Protein AF-A0A381VC11-F1 (afdb_monomer)

Mean predicted aligned error: 5.49 Å

Sequence (194 aa):
MFSQGDYVGARDWFQLSIDKDSTYMDGYCGMGWSNGKLGYADTAYQYLHLGKDMTYDDIRFPNQVNLPIEFTAGLVFASSAIGNDSLTIAHSQEFDFKQTQIQVDLGDGSYRWTLKYVLFTSLEYDSKIDAQDVRLAWSMAQYNTSQFAECVSNIRIIRDDADISGVFEPDISTVQGRNKIAKELEKLQLLLSS

Organism: NCBI:txid408172

Structure (mmCIF, N/CA/C/O backbone):
data_AF-A0A381VC11-F1
#
_entry.id   AF-A0A381VC11-F1
#
loop_
_atom_site.group_PDB
_atom_site.id
_atom_site.type_symbol
_atom_site.label_atom_id
_atom_site.label_alt_id
_atom_site.label_comp_id
_atom_site.label_asym_id
_atom_site.label_entity_id
_atom_site.label_seq_id
_atom_site.pdbx_PDB_ins_code
_atom_site.Cartn_x
_atom_site.Cartn_y
_atom_site.Cartn_z
_atom_site.occupancy
_atom_site.B_iso_or_equiv
_atom_site.auth_seq_id
_atom_site.auth_comp_id
_atom_site.auth_asym_id
_atom_site.auth_atom_id
_atom_site.pdbx_PDB_model_num
ATOM 1 N N . MET A 1 1 ? 0.758 6.132 -23.480 1.00 72.81 1 MET A N 1
ATOM 2 C CA . MET A 1 1 ? 0.212 4.780 -23.235 1.00 72.81 1 MET A CA 1
ATOM 3 C C . MET A 1 1 ? -0.292 4.685 -21.806 1.00 72.81 1 MET A C 1
ATOM 5 O O . MET A 1 1 ? -1.487 4.861 -21.621 1.00 72.81 1 MET A O 1
ATOM 9 N N . PHE A 1 2 ? 0.585 4.562 -20.800 1.00 76.88 2 PHE A N 1
ATOM 10 C CA . PHE A 1 2 ? 0.155 4.453 -19.395 1.00 76.88 2 PHE A CA 1
ATOM 11 C C . PHE A 1 2 ? -0.714 5.640 -18.949 1.00 76.88 2 PHE A C 1
ATOM 13 O O . PHE A 1 2 ? -1.843 5.453 -18.502 1.00 76.88 2 PHE A O 1
ATOM 20 N N . SER A 1 3 ? -0.247 6.865 -19.212 1.00 74.56 3 SER A N 1
ATOM 21 C CA . SER A 1 3 ? -0.965 8.110 -18.900 1.00 74.56 3 SER A CA 1
ATOM 22 C C . SER A 1 3 ? -2.246 8.359 -19.700 1.00 74.56 3 SER A C 1
ATOM 24 O O . SER A 1 3 ? -2.969 9.318 -19.468 1.00 74.56 3 SER A O 1
ATOM 26 N N . GLN A 1 4 ? -2.542 7.504 -20.674 1.00 81.69 4 GLN A N 1
ATOM 27 C CA . GLN A 1 4 ? -3.751 7.581 -21.494 1.00 81.69 4 GLN A CA 1
ATOM 28 C C . GLN A 1 4 ? -4.754 6.485 -21.103 1.00 81.69 4 GLN A C 1
ATOM 30 O O . GLN A 1 4 ? -5.754 6.300 -21.791 1.00 81.69 4 GLN A O 1
ATOM 35 N N . GLY A 1 5 ? -4.478 5.734 -20.027 1.00 84.00 5 GLY A N 1
ATOM 36 C CA . GLY A 1 5 ? -5.275 4.583 -19.599 1.00 84.00 5 GLY A CA 1
ATOM 37 C C . GLY A 1 5 ? -5.060 3.319 -20.439 1.00 84.00 5 GLY A C 1
ATOM 38 O O . GLY A 1 5 ? -5.714 2.308 -20.195 1.00 84.00 5 GLY A O 1
ATOM 39 N N . ASP A 1 6 ? -4.140 3.338 -21.410 1.00 90.25 6 ASP A N 1
ATOM 40 C CA . ASP A 1 6 ? -3.762 2.154 -22.185 1.00 90.25 6 ASP A CA 1
ATOM 41 C C . ASP A 1 6 ? -2.704 1.344 -21.427 1.00 90.25 6 ASP A C 1
ATOM 43 O O . ASP A 1 6 ? -1.501 1.403 -21.704 1.00 90.25 6 ASP A O 1
ATOM 47 N N . TYR A 1 7 ? -3.169 0.610 -20.416 1.00 91.25 7 TYR A N 1
ATOM 48 C CA . TYR A 1 7 ? -2.314 -0.206 -19.554 1.00 91.25 7 TYR A CA 1
ATOM 49 C C . TYR A 1 7 ? -1.787 -1.464 -20.253 1.00 91.25 7 TYR A C 1
ATOM 51 O O . TYR A 1 7 ? -0.718 -1.954 -19.895 1.00 91.25 7 TYR A O 1
ATOM 59 N N . VAL A 1 8 ? -2.492 -1.974 -21.271 1.00 95.50 8 VAL A N 1
ATOM 60 C CA . VAL A 1 8 ? -2.016 -3.108 -22.080 1.00 95.50 8 VAL A CA 1
ATOM 61 C C . VAL A 1 8 ? -0.841 -2.666 -22.946 1.00 95.50 8 VAL A C 1
ATOM 63 O O . VAL A 1 8 ? 0.226 -3.270 -22.866 1.00 95.50 8 VAL A O 1
ATOM 66 N N . GLY A 1 9 ? -0.996 -1.574 -23.702 1.00 92.88 9 GLY A N 1
ATOM 67 C CA . GLY A 1 9 ? 0.088 -1.023 -24.513 1.00 92.88 9 GLY A CA 1
ATOM 68 C C . GLY A 1 9 ? 1.274 -0.563 -23.667 1.00 92.88 9 GLY A C 1
ATOM 69 O O . GLY A 1 9 ? 2.422 -0.797 -24.039 1.00 92.88 9 GLY A O 1
ATOM 70 N N . ALA A 1 10 ? 1.019 0.023 -22.491 1.00 90.31 10 ALA A N 1
ATOM 71 C CA . ALA A 1 10 ? 2.076 0.382 -21.547 1.00 90.31 10 ALA A CA 1
ATOM 72 C C . ALA A 1 10 ? 2.872 -0.840 -21.075 1.00 90.31 10 ALA A C 1
ATOM 74 O O . ALA A 1 10 ? 4.096 -0.838 -21.175 1.00 90.31 10 ALA A O 1
ATOM 75 N N . ARG A 1 11 ? 2.187 -1.894 -20.612 1.00 94.50 11 ARG A N 1
ATOM 76 C CA . ARG A 1 11 ? 2.820 -3.156 -20.211 1.00 94.50 11 ARG A CA 1
ATOM 77 C C . ARG A 1 11 ? 3.691 -3.711 -21.336 1.00 94.50 11 ARG A C 1
ATOM 79 O O . ARG A 1 11 ? 4.848 -4.036 -21.102 1.00 94.50 11 ARG A O 1
ATOM 86 N N . ASP A 1 12 ? 3.163 -3.787 -22.554 1.00 95.56 12 ASP A N 1
ATOM 87 C CA . ASP A 1 12 ? 3.903 -4.344 -23.689 1.00 95.56 12 ASP A CA 1
ATOM 88 C C . ASP A 1 12 ? 5.145 -3.490 -24.020 1.00 95.56 12 ASP A C 1
ATOM 90 O O . ASP A 1 12 ? 6.214 -4.025 -24.314 1.00 95.56 12 ASP A O 1
ATOM 94 N N . TRP A 1 13 ? 5.050 -2.162 -23.893 1.00 93.00 13 TRP A N 1
ATOM 95 C CA . TRP A 1 13 ? 6.187 -1.253 -24.059 1.00 93.00 13 TRP A CA 1
ATOM 96 C C . TRP A 1 13 ? 7.266 -1.446 -22.984 1.00 93.00 13 TRP A C 1
ATOM 98 O O . TRP A 1 13 ? 8.454 -1.493 -23.307 1.00 93.00 13 TRP A O 1
ATOM 108 N N . PHE A 1 14 ? 6.873 -1.603 -21.719 1.00 93.00 14 PHE A N 1
ATOM 109 C CA . PHE A 1 14 ? 7.816 -1.849 -20.628 1.00 93.00 14 PHE A CA 1
ATOM 110 C C . PHE A 1 14 ? 8.469 -3.229 -20.721 1.00 93.00 14 PHE A C 1
ATOM 112 O O . PHE A 1 14 ? 9.670 -3.338 -20.477 1.00 93.00 14 PHE A O 1
ATOM 119 N N . GLN A 1 15 ? 7.735 -4.258 -21.156 1.00 95.50 15 GLN A N 1
ATOM 120 C CA . GLN A 1 15 ? 8.318 -5.572 -21.429 1.00 95.50 15 GLN A CA 1
ATOM 121 C C . GLN A 1 15 ? 9.398 -5.479 -22.514 1.00 95.50 15 GLN A C 1
ATOM 123 O O . GLN A 1 15 ? 10.493 -5.996 -22.325 1.00 95.50 15 GLN A O 1
ATOM 128 N N . LEU A 1 16 ? 9.147 -4.736 -23.599 1.00 94.62 16 LEU A N 1
ATOM 129 C CA . LEU A 1 16 ? 10.164 -4.485 -24.626 1.00 94.62 16 LEU A CA 1
ATOM 130 C C . LEU A 1 16 ? 11.389 -3.731 -24.086 1.00 94.62 16 LEU A C 1
ATOM 132 O O . LEU A 1 16 ? 12.480 -3.897 -24.629 1.00 94.62 16 LEU A O 1
ATOM 136 N N . SER A 1 17 ? 11.226 -2.885 -23.064 1.00 91.00 17 SER A N 1
ATOM 137 C CA . SER A 1 17 ? 12.352 -2.226 -22.390 1.00 91.00 17 SER A CA 1
ATOM 138 C C . SER A 1 17 ? 13.204 -3.242 -21.628 1.00 91.00 17 SER A C 1
ATOM 140 O O . SER A 1 17 ? 14.409 -3.310 -21.856 1.00 91.00 17 SER A O 1
ATOM 142 N N . ILE A 1 18 ? 12.570 -4.102 -20.819 1.00 94.19 18 ILE A N 1
ATOM 143 C CA . ILE A 1 18 ? 13.247 -5.176 -20.070 1.00 94.19 18 ILE A CA 1
ATOM 144 C C . ILE A 1 18 ? 13.951 -6.153 -21.022 1.00 94.19 18 ILE A C 1
ATOM 146 O O . ILE A 1 18 ? 15.085 -6.549 -20.766 1.00 94.19 18 ILE A O 1
ATOM 150 N N . ASP A 1 19 ? 13.309 -6.523 -22.133 1.00 96.19 19 ASP A N 1
ATOM 151 C CA . ASP A 1 19 ? 13.883 -7.443 -23.124 1.00 96.19 19 ASP A CA 1
ATOM 152 C C . ASP A 1 19 ? 15.123 -6.854 -23.815 1.00 96.19 19 ASP A C 1
ATOM 154 O O . ASP A 1 19 ? 16.020 -7.592 -24.226 1.00 96.19 19 ASP A O 1
ATOM 158 N N . LYS A 1 20 ? 15.174 -5.524 -23.966 1.00 94.06 20 LYS A N 1
ATOM 159 C CA . LYS A 1 20 ? 16.337 -4.817 -24.519 1.00 94.06 20 LYS A CA 1
ATOM 160 C C . LYS A 1 20 ? 17.456 -4.676 -23.499 1.00 94.06 20 LYS A C 1
ATOM 162 O O . LYS A 1 20 ? 18.617 -4.831 -23.868 1.00 94.06 20 LYS A O 1
ATOM 167 N N . ASP A 1 21 ? 17.109 -4.348 -22.261 1.00 91.75 21 ASP A N 1
ATOM 168 C CA . ASP A 1 21 ? 18.052 -4.215 -21.162 1.00 91.75 21 ASP A CA 1
ATOM 169 C C . ASP A 1 21 ? 17.359 -4.485 -19.823 1.00 91.75 21 ASP A C 1
ATOM 171 O O . ASP A 1 21 ? 16.619 -3.659 -19.286 1.00 91.75 21 ASP A O 1
ATOM 175 N N . SER A 1 22 ? 17.629 -5.659 -19.260 1.00 92.94 22 SER A N 1
ATOM 176 C CA . SER A 1 22 ? 17.000 -6.114 -18.024 1.00 92.94 22 SER A CA 1
ATOM 177 C C . SER A 1 22 ? 17.670 -5.566 -16.762 1.00 92.94 22 SER A C 1
ATOM 179 O O . SER A 1 22 ? 17.328 -6.021 -15.670 1.00 92.94 22 SER A O 1
ATOM 181 N N . THR A 1 23 ? 18.665 -4.679 -16.890 1.00 92.31 23 THR A N 1
ATOM 182 C CA . THR A 1 23 ? 19.448 -4.160 -15.757 1.00 92.31 23 THR A CA 1
ATOM 183 C C . THR A 1 23 ? 18.822 -2.942 -15.092 1.00 92.31 23 THR A C 1
ATOM 185 O O . THR A 1 23 ? 19.155 -2.663 -13.939 1.00 92.31 23 THR A O 1
ATOM 188 N N . TYR A 1 24 ? 17.930 -2.231 -15.788 1.00 88.38 24 TYR A N 1
ATOM 189 C CA . TYR A 1 24 ? 17.343 -0.977 -15.324 1.00 88.38 24 TYR A CA 1
ATOM 190 C C . TYR A 1 24 ? 15.974 -1.171 -14.677 1.00 88.38 24 TYR A C 1
ATOM 192 O O . TYR A 1 24 ? 15.153 -1.968 -15.127 1.00 88.38 24 TYR A O 1
ATOM 200 N N . MET A 1 25 ? 15.725 -0.423 -13.602 1.00 89.06 25 MET A N 1
ATOM 201 C CA . MET A 1 25 ? 14.510 -0.562 -12.796 1.00 89.06 25 MET A CA 1
ATOM 202 C C . MET A 1 25 ? 13.237 0.002 -13.458 1.00 89.06 25 MET A C 1
ATOM 204 O O . MET A 1 25 ? 12.139 -0.458 -13.160 1.00 89.06 25 MET A O 1
ATOM 208 N N . ASP A 1 26 ? 13.343 0.962 -14.375 1.00 84.19 26 ASP A N 1
ATOM 209 C CA . ASP A 1 26 ? 12.201 1.652 -14.998 1.00 84.19 26 ASP A CA 1
ATOM 210 C C . ASP A 1 26 ? 11.233 0.692 -15.714 1.00 84.19 26 ASP A C 1
ATOM 212 O O . ASP A 1 26 ? 10.017 0.760 -15.507 1.00 84.19 26 ASP A O 1
ATOM 216 N N . GLY A 1 27 ? 11.770 -0.265 -16.478 1.00 89.94 27 GLY A N 1
ATOM 217 C CA . GLY A 1 27 ? 10.988 -1.306 -17.143 1.00 89.94 27 GLY A CA 1
ATOM 218 C C . GLY A 1 27 ? 10.182 -2.153 -16.155 1.00 89.94 27 GLY A C 1
ATOM 219 O O . GLY A 1 27 ? 8.987 -2.380 -16.348 1.00 89.94 27 GLY A O 1
ATOM 220 N N . TYR A 1 28 ? 10.799 -2.572 -15.050 1.00 94.44 28 TYR A N 1
ATOM 221 C CA . TYR A 1 28 ? 10.123 -3.365 -14.021 1.00 94.44 28 TYR A CA 1
ATOM 222 C C . TYR A 1 28 ? 9.069 -2.561 -13.259 1.00 94.44 28 TYR A C 1
ATOM 224 O O . TYR A 1 28 ? 7.990 -3.090 -12.985 1.00 94.44 28 TYR A O 1
ATOM 232 N N . CYS A 1 29 ? 9.348 -1.291 -12.948 1.00 89.50 29 CYS A N 1
ATOM 233 C CA . CYS A 1 29 ? 8.383 -0.400 -12.305 1.00 89.50 29 CYS A CA 1
ATOM 234 C C . CYS A 1 29 ? 7.125 -0.272 -13.175 1.00 89.50 29 CYS A C 1
ATOM 236 O O . CYS A 1 29 ? 6.009 -0.536 -12.722 1.00 89.50 29 CYS A O 1
ATOM 238 N N . GLY A 1 30 ? 7.314 0.028 -14.463 1.00 89.69 30 GLY A N 1
ATOM 239 C CA . GLY A 1 30 ? 6.225 0.147 -15.425 1.00 89.69 30 GLY A CA 1
ATOM 240 C C . GLY A 1 30 ? 5.435 -1.151 -15.620 1.00 89.69 30 GLY A C 1
ATOM 241 O O . GLY A 1 30 ? 4.202 -1.115 -15.689 1.00 89.69 30 GLY A O 1
ATOM 242 N N . MET A 1 31 ? 6.107 -2.309 -15.635 1.00 94.94 31 MET A N 1
ATOM 243 C CA . MET A 1 31 ? 5.445 -3.620 -15.640 1.00 94.94 31 MET A CA 1
ATOM 244 C C . MET A 1 31 ? 4.598 -3.841 -14.388 1.00 94.94 31 MET A C 1
ATOM 246 O O . MET A 1 31 ? 3.453 -4.283 -14.497 1.00 94.94 31 MET A O 1
ATOM 250 N N . GLY A 1 32 ? 5.137 -3.509 -13.217 1.00 94.19 32 GLY A N 1
ATOM 251 C CA . GLY A 1 32 ? 4.441 -3.575 -11.938 1.00 94.19 32 GLY A CA 1
ATOM 252 C C . GLY A 1 32 ? 3.127 -2.804 -11.950 1.00 94.19 32 GLY A C 1
ATOM 253 O O . GLY A 1 32 ? 2.050 -3.376 -11.772 1.00 94.19 32 GLY A O 1
ATOM 254 N N . TRP A 1 33 ? 3.211 -1.509 -12.247 1.00 91.31 33 TRP A N 1
ATOM 255 C CA . TRP A 1 33 ? 2.059 -0.610 -12.260 1.00 91.31 33 TRP A CA 1
ATOM 256 C C . TRP A 1 33 ? 1.033 -0.953 -13.334 1.00 91.31 33 TRP A C 1
ATOM 258 O O . TRP A 1 33 ? -0.171 -0.932 -13.068 1.00 91.31 33 TRP A O 1
ATOM 268 N N . SER A 1 34 ? 1.485 -1.326 -14.533 1.00 93.19 34 SER A N 1
ATOM 269 C CA . SER A 1 34 ? 0.576 -1.694 -15.624 1.00 93.19 34 SER A CA 1
ATOM 270 C C . SER A 1 34 ? -0.205 -2.962 -15.291 1.00 93.19 34 SER A C 1
ATOM 272 O O . SER A 1 34 ? -1.421 -2.999 -15.463 1.00 93.19 34 SER A O 1
ATOM 274 N N . ASN A 1 35 ? 0.459 -3.987 -14.746 1.00 95.69 35 ASN A N 1
ATOM 275 C CA . ASN A 1 35 ? -0.222 -5.205 -14.307 1.00 95.69 35 ASN A CA 1
ATOM 276 C C . ASN A 1 35 ? -1.157 -4.948 -13.119 1.00 95.69 35 ASN A C 1
ATOM 278 O O . ASN A 1 35 ? -2.259 -5.493 -13.099 1.00 95.69 35 ASN A O 1
ATOM 282 N N . GLY A 1 36 ? -0.772 -4.074 -12.184 1.00 93.62 36 GLY A N 1
ATOM 283 C CA . GLY A 1 36 ? -1.625 -3.674 -11.064 1.00 93.62 36 GLY A CA 1
ATOM 284 C C . GLY A 1 36 ? -2.935 -3.037 -11.534 1.00 93.62 36 GLY A C 1
ATOM 285 O O . GLY A 1 36 ? -4.012 -3.472 -11.132 1.00 93.62 36 GLY A O 1
ATOM 286 N N . LYS A 1 37 ? -2.864 -2.080 -12.469 1.00 91.12 37 LYS A N 1
ATOM 287 C CA . LYS A 1 37 ? -4.054 -1.446 -13.069 1.00 91.12 37 LYS A CA 1
ATOM 288 C C . LYS A 1 37 ? -4.916 -2.415 -13.887 1.00 91.12 37 LYS A C 1
ATOM 290 O O . LYS A 1 37 ? -6.121 -2.210 -13.990 1.00 91.12 37 LYS A O 1
ATOM 295 N N . LEU A 1 38 ? -4.325 -3.477 -14.436 1.00 94.56 38 LEU A N 1
ATOM 296 C CA . LEU A 1 38 ? -5.039 -4.549 -15.140 1.00 94.56 38 LEU A CA 1
ATOM 297 C C . LEU A 1 38 ? -5.637 -5.614 -14.201 1.00 94.56 38 LEU A C 1
ATOM 299 O O . LEU A 1 38 ? -6.312 -6.525 -14.677 1.00 94.56 38 LEU A O 1
ATOM 303 N N . GLY A 1 39 ? -5.408 -5.518 -12.887 1.00 94.31 39 GLY A N 1
ATOM 304 C CA . GLY A 1 39 ? -5.902 -6.478 -11.896 1.00 94.31 39 GLY A CA 1
ATOM 305 C C . GLY A 1 39 ? -5.038 -7.734 -11.733 1.00 94.31 39 GLY A C 1
ATOM 306 O O . GLY A 1 39 ? -5.436 -8.662 -11.032 1.00 94.31 39 GLY A O 1
ATOM 307 N N . TYR A 1 40 ? -3.848 -7.783 -12.335 1.00 97.50 40 TYR A N 1
ATOM 308 C CA . TYR A 1 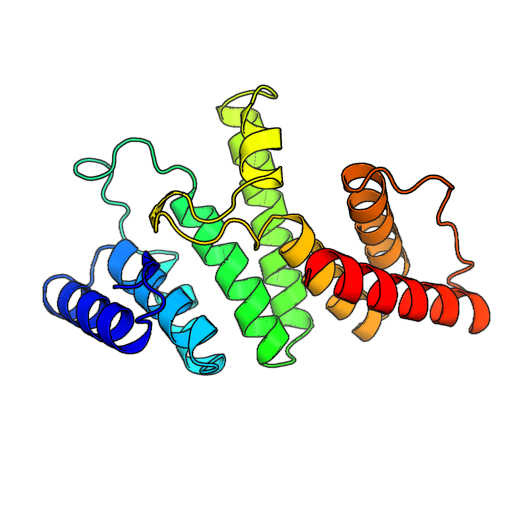40 ? -2.911 -8.902 -12.204 1.00 97.50 40 TYR A CA 1
ATOM 309 C C . TYR A 1 40 ? -1.972 -8.687 -11.010 1.00 97.50 40 TYR A C 1
ATOM 311 O O . TYR A 1 40 ? -0.778 -8.432 -11.180 1.00 97.50 40 TYR A O 1
ATOM 319 N N . ALA A 1 41 ? -2.521 -8.765 -9.795 1.00 97.06 41 ALA A N 1
ATOM 320 C CA . ALA A 1 41 ? -1.811 -8.426 -8.558 1.00 97.06 41 ALA A CA 1
ATOM 321 C C . ALA A 1 41 ? -0.540 -9.265 -8.323 1.00 97.06 41 ALA A C 1
ATOM 323 O O . ALA A 1 41 ? 0.512 -8.701 -8.024 1.00 97.06 41 ALA A O 1
ATOM 324 N N . ASP A 1 42 ? -0.593 -10.585 -8.530 1.00 98.00 42 ASP A N 1
ATOM 325 C CA . ASP A 1 42 ? 0.580 -11.463 -8.387 1.00 98.00 42 ASP A CA 1
ATOM 326 C C . ASP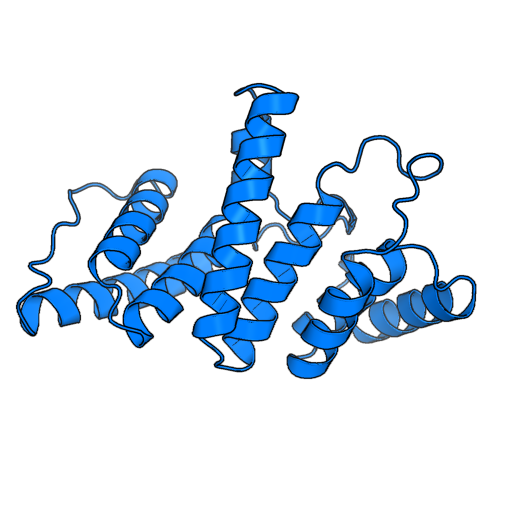 A 1 42 ? 1.700 -11.095 -9.367 1.00 98.00 42 ASP A C 1
ATOM 328 O O . ASP A 1 42 ? 2.871 -11.010 -8.997 1.00 98.00 42 ASP A O 1
ATOM 332 N N . THR A 1 43 ? 1.344 -10.833 -10.626 1.00 98.06 43 THR A N 1
ATOM 333 C CA . THR A 1 43 ? 2.303 -10.422 -11.657 1.00 98.06 43 THR A CA 1
ATOM 334 C C . THR A 1 43 ? 2.889 -9.051 -11.340 1.00 98.06 43 THR A C 1
ATOM 336 O O . THR A 1 43 ? 4.099 -8.867 -11.446 1.00 98.06 43 THR A O 1
ATOM 339 N N . ALA A 1 44 ? 2.060 -8.104 -10.894 1.00 97.69 44 ALA A N 1
ATOM 340 C CA . ALA A 1 44 ? 2.522 -6.798 -10.441 1.00 97.69 44 ALA A CA 1
ATOM 341 C C . ALA A 1 44 ? 3.557 -6.941 -9.317 1.00 97.69 44 ALA A C 1
ATOM 343 O O . ALA A 1 44 ? 4.654 -6.392 -9.419 1.00 97.69 44 ALA A O 1
ATOM 344 N N . TYR A 1 45 ? 3.243 -7.748 -8.297 1.00 98.44 45 TYR A N 1
ATOM 345 C CA . TYR A 1 45 ? 4.148 -8.034 -7.188 1.00 98.44 45 TYR A CA 1
ATOM 346 C C . TYR A 1 45 ? 5.487 -8.597 -7.674 1.00 98.44 45 TYR A C 1
ATOM 348 O O . TYR A 1 45 ? 6.536 -8.120 -7.253 1.00 98.44 45 TYR A O 1
ATOM 356 N N . GLN A 1 46 ? 5.469 -9.583 -8.576 1.00 97.94 46 GLN A N 1
ATOM 357 C CA . GLN A 1 46 ? 6.688 -10.213 -9.093 1.00 97.94 46 GLN A CA 1
ATOM 358 C C . GLN A 1 46 ? 7.616 -9.209 -9.782 1.00 97.94 46 GLN A C 1
ATOM 360 O O . GLN A 1 46 ? 8.796 -9.146 -9.441 1.00 97.94 46 GLN A O 1
ATOM 365 N N . TYR A 1 47 ? 7.101 -8.400 -10.714 1.00 97.56 47 TYR A N 1
ATOM 366 C CA . TYR A 1 47 ? 7.931 -7.419 -11.421 1.00 97.56 47 TYR A CA 1
ATOM 367 C C . TYR A 1 47 ? 8.452 -6.327 -10.487 1.00 97.56 47 TYR A C 1
ATOM 369 O O . TYR A 1 47 ? 9.629 -5.985 -10.563 1.00 97.56 47 TYR A O 1
ATOM 377 N N . LEU A 1 48 ? 7.622 -5.829 -9.566 1.00 96.31 48 LEU A N 1
ATOM 378 C CA . LEU A 1 48 ? 8.064 -4.842 -8.580 1.00 96.31 48 LEU A CA 1
ATOM 379 C C . LEU A 1 48 ? 9.141 -5.418 -7.660 1.00 96.31 48 LEU A C 1
ATOM 381 O O . LEU A 1 48 ? 10.154 -4.772 -7.402 1.00 96.31 48 LEU A O 1
ATOM 385 N N . HIS A 1 49 ? 8.957 -6.653 -7.196 1.00 96.38 49 HIS A N 1
ATOM 386 C CA . HIS A 1 49 ? 9.901 -7.288 -6.289 1.00 96.38 49 HIS A CA 1
ATOM 387 C C . HIS A 1 49 ? 11.247 -7.568 -6.964 1.00 96.38 49 HIS A C 1
ATOM 389 O O . HIS A 1 49 ? 12.280 -7.382 -6.326 1.00 96.38 49 HIS A O 1
ATOM 395 N N . LEU A 1 50 ? 11.239 -7.977 -8.237 1.00 95.12 50 LEU A N 1
ATOM 396 C CA . LEU A 1 50 ? 12.454 -8.165 -9.033 1.00 95.12 50 LEU A CA 1
ATOM 397 C C . LEU A 1 50 ? 13.143 -6.832 -9.348 1.00 95.12 50 LEU A C 1
ATOM 399 O O . LEU A 1 50 ? 14.364 -6.741 -9.285 1.00 95.12 50 LEU A O 1
ATOM 403 N N . GLY A 1 51 ? 12.365 -5.801 -9.680 1.00 93.12 51 GLY A N 1
ATOM 404 C CA . GLY A 1 51 ? 12.876 -4.512 -10.137 1.00 93.12 51 GLY A CA 1
ATOM 405 C C . GLY A 1 51 ? 13.438 -3.606 -9.048 1.00 93.12 51 GLY A C 1
ATOM 406 O O . GLY A 1 51 ? 14.300 -2.784 -9.345 1.00 93.12 51 GLY A O 1
ATOM 407 N N . LYS A 1 52 ? 12.981 -3.748 -7.796 1.00 90.62 52 LYS A N 1
ATOM 408 C CA . LYS A 1 52 ? 13.322 -2.813 -6.707 1.00 90.62 52 LYS A CA 1
ATOM 409 C C . LYS A 1 52 ? 14.829 -2.708 -6.411 1.00 90.62 52 LYS A C 1
ATOM 411 O O . LYS A 1 52 ? 15.260 -1.700 -5.862 1.00 90.62 52 LYS A O 1
ATOM 416 N N . ASP A 1 53 ? 15.600 -3.744 -6.753 1.00 89.38 53 ASP A N 1
ATOM 417 C CA . ASP A 1 53 ? 17.049 -3.839 -6.513 1.00 89.38 53 ASP A CA 1
ATOM 418 C C . ASP A 1 53 ? 17.878 -3.675 -7.809 1.00 89.38 53 ASP A C 1
ATOM 420 O O . ASP A 1 53 ? 19.095 -3.866 -7.800 1.00 89.38 53 ASP A O 1
ATOM 424 N N . MET A 1 54 ? 17.229 -3.348 -8.934 1.00 90.25 54 MET A N 1
ATOM 425 C CA . MET A 1 54 ? 17.885 -3.128 -10.228 1.00 90.25 54 MET A CA 1
ATOM 426 C C . MET A 1 54 ? 18.584 -1.764 -10.292 1.00 90.25 54 MET A C 1
ATOM 428 O O . MET A 1 54 ? 18.437 -0.913 -9.414 1.00 90.25 54 MET A O 1
ATOM 432 N N . THR A 1 55 ? 19.362 -1.544 -11.352 1.00 87.25 55 THR A N 1
ATOM 433 C CA . THR A 1 55 ? 20.132 -0.310 -11.535 1.00 87.25 55 THR A CA 1
ATOM 434 C C . THR A 1 55 ? 19.197 0.866 -11.781 1.00 87.25 55 THR A C 1
ATOM 436 O O . THR A 1 55 ? 18.297 0.818 -12.623 1.00 87.25 55 THR A O 1
ATOM 439 N N . TYR A 1 56 ? 19.435 1.946 -11.048 1.00 80.50 56 TYR A N 1
ATOM 440 C CA . TYR A 1 56 ? 18.823 3.231 -11.327 1.00 80.50 56 TYR A CA 1
ATOM 441 C C . TYR A 1 56 ? 19.638 3.949 -12.402 1.00 80.50 56 TYR A C 1
ATOM 443 O O . TYR A 1 56 ? 20.853 4.079 -12.262 1.00 80.50 56 TYR A O 1
ATOM 451 N N . ASP A 1 57 ? 18.986 4.412 -13.468 1.00 77.50 57 ASP A N 1
ATOM 452 C CA . ASP A 1 57 ? 19.666 5.194 -14.499 1.00 77.50 57 ASP A CA 1
ATOM 453 C C . ASP A 1 57 ? 19.722 6.676 -14.114 1.00 77.50 57 ASP A C 1
ATOM 455 O O . ASP A 1 57 ? 18.895 7.490 -14.532 1.00 77.50 57 ASP A O 1
ATOM 459 N N . ASP A 1 58 ? 20.709 7.023 -13.293 1.00 71.25 58 ASP A N 1
ATOM 460 C CA . ASP A 1 58 ? 20.946 8.394 -12.840 1.00 71.25 58 ASP A CA 1
ATOM 461 C C . ASP A 1 58 ? 21.420 9.337 -13.954 1.00 71.25 58 ASP A C 1
ATOM 463 O O . ASP A 1 58 ? 21.242 10.552 -13.845 1.00 71.25 58 ASP A O 1
ATOM 467 N N . ILE A 1 59 ? 21.974 8.794 -15.042 1.00 75.44 59 ILE A N 1
ATOM 468 C CA . ILE A 1 59 ? 22.440 9.561 -16.200 1.00 75.44 59 ILE A CA 1
ATOM 469 C C . ILE A 1 59 ? 21.252 10.045 -17.037 1.00 75.44 59 ILE A C 1
ATOM 471 O O . ILE A 1 59 ? 21.182 11.224 -17.389 1.00 75.44 59 ILE A O 1
ATOM 475 N N . ARG A 1 60 ? 20.330 9.142 -17.393 1.00 67.94 60 ARG A N 1
ATOM 476 C CA . ARG A 1 60 ? 19.150 9.454 -18.217 1.00 67.94 60 ARG A CA 1
ATOM 477 C C . ARG A 1 60 ? 18.044 10.110 -17.404 1.00 67.94 60 ARG A C 1
ATOM 479 O O . ARG A 1 60 ? 17.339 10.967 -17.936 1.00 67.94 60 ARG A O 1
ATOM 486 N N . PHE A 1 61 ? 17.920 9.749 -16.130 1.00 66.50 61 PHE A N 1
ATOM 487 C CA . PHE A 1 61 ? 16.912 10.287 -15.227 1.00 66.50 61 PHE A CA 1
ATOM 488 C C . PHE A 1 61 ? 17.585 10.871 -13.984 1.00 66.50 61 PHE A C 1
ATOM 490 O O . PHE A 1 61 ? 17.469 10.319 -12.896 1.00 66.50 61 PHE A O 1
ATOM 497 N N . PRO A 1 62 ? 18.301 11.999 -14.078 1.00 62.91 62 PRO A N 1
ATOM 498 C CA . PRO A 1 62 ? 18.867 12.615 -12.887 1.00 62.91 62 PRO A CA 1
ATOM 499 C C . PRO A 1 62 ? 17.739 13.083 -11.953 1.00 62.91 62 PRO A C 1
ATOM 501 O O . PRO A 1 62 ? 16.784 13.726 -12.388 1.00 62.91 62 PRO A O 1
ATOM 504 N N . ASN A 1 63 ? 17.876 12.806 -10.653 1.00 59.62 63 ASN A N 1
ATOM 505 C CA . ASN A 1 63 ? 16.993 13.284 -9.577 1.00 59.62 63 ASN A CA 1
ATOM 506 C C . ASN A 1 63 ? 15.584 12.656 -9.462 1.00 59.62 63 ASN A C 1
ATOM 508 O O . ASN A 1 63 ? 14.754 13.211 -8.740 1.00 59.62 63 ASN A O 1
ATOM 512 N N . GLN A 1 64 ? 15.283 11.499 -10.065 1.00 64.19 64 GLN A N 1
ATOM 513 C CA . GLN A 1 64 ? 14.074 10.729 -9.705 1.00 64.19 64 GLN A CA 1
ATOM 514 C C . GLN A 1 64 ? 14.282 9.915 -8.421 1.00 64.19 64 GLN A C 1
ATOM 516 O O . GLN A 1 64 ? 14.161 8.691 -8.381 1.00 64.19 64 GLN A O 1
ATOM 521 N N . VAL A 1 65 ? 14.513 10.632 -7.323 1.00 64.06 65 VAL A N 1
ATOM 522 C CA . VAL A 1 65 ? 14.578 10.086 -5.955 1.00 64.06 65 VAL A CA 1
ATOM 523 C C . VAL A 1 65 ? 13.296 9.339 -5.542 1.00 64.06 65 VAL A C 1
ATOM 525 O O . VAL A 1 65 ? 13.300 8.602 -4.559 1.00 64.06 65 VAL A O 1
ATOM 528 N N . ASN A 1 66 ? 12.206 9.499 -6.303 1.00 70.19 66 ASN A N 1
ATOM 529 C CA . ASN A 1 66 ? 10.925 8.856 -6.044 1.00 70.19 66 ASN A CA 1
ATOM 530 C C . ASN A 1 66 ? 10.812 7.436 -6.614 1.00 70.19 66 ASN A C 1
ATOM 532 O O . ASN A 1 66 ? 9.960 6.674 -6.167 1.00 70.19 66 ASN A O 1
ATOM 536 N N . LEU A 1 67 ? 11.648 7.035 -7.574 1.00 75.06 67 LEU A N 1
ATOM 537 C CA . LEU A 1 67 ? 11.469 5.730 -8.212 1.00 75.06 67 LEU A CA 1
ATOM 538 C C . LEU A 1 67 ? 11.566 4.561 -7.202 1.00 75.06 67 LEU A C 1
ATOM 540 O O . LEU A 1 67 ? 10.683 3.703 -7.207 1.00 75.06 67 LEU A O 1
ATOM 544 N N . PRO A 1 68 ? 12.512 4.552 -6.238 1.00 77.38 68 PRO A N 1
ATOM 545 C CA . PRO A 1 68 ? 12.535 3.529 -5.191 1.00 77.38 68 PRO A CA 1
ATOM 546 C C . PRO A 1 68 ? 11.296 3.511 -4.282 1.00 77.38 68 PRO A C 1
ATOM 548 O O . PRO A 1 68 ? 10.895 2.436 -3.840 1.00 77.38 68 PRO A O 1
ATOM 551 N N . ILE A 1 69 ? 10.685 4.667 -3.983 1.00 81.81 69 ILE A N 1
ATOM 552 C CA . ILE A 1 69 ? 9.473 4.711 -3.146 1.00 81.81 69 ILE A CA 1
ATOM 553 C C . ILE A 1 69 ? 8.230 4.266 -3.932 1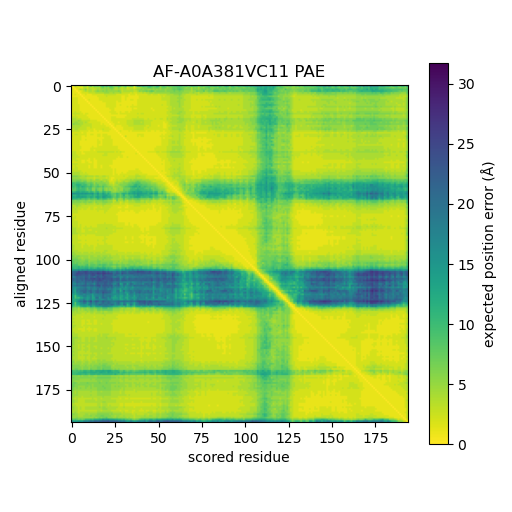.00 81.81 69 ILE A C 1
ATOM 555 O O . ILE A 1 69 ? 7.336 3.644 -3.362 1.00 81.81 69 ILE A O 1
ATOM 559 N N . GLU A 1 70 ? 8.201 4.492 -5.249 1.00 83.44 70 GLU A N 1
ATOM 560 C CA . GLU A 1 70 ? 7.146 3.999 -6.141 1.00 83.44 70 GLU A CA 1
ATOM 561 C C . GLU A 1 70 ? 7.122 2.465 -6.204 1.00 83.44 70 GLU A C 1
ATOM 563 O O . GLU A 1 70 ? 6.043 1.870 -6.182 1.00 83.44 70 GLU A O 1
ATOM 568 N N . PHE A 1 71 ? 8.287 1.806 -6.204 1.00 89.69 71 PHE A N 1
ATOM 569 C CA . PHE A 1 71 ? 8.355 0.346 -6.081 1.00 89.69 71 PHE A CA 1
ATOM 570 C C . PHE A 1 71 ? 7.706 -0.145 -4.795 1.00 89.69 71 PHE A C 1
ATOM 572 O O . PHE A 1 71 ? 6.876 -1.056 -4.819 1.00 89.69 71 PHE A O 1
ATOM 579 N N . THR A 1 72 ? 8.076 0.463 -3.669 1.00 91.81 72 THR A N 1
ATOM 580 C CA . THR A 1 72 ? 7.569 0.03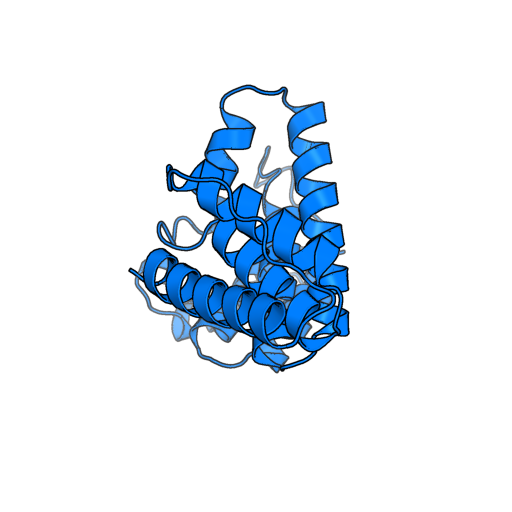4 -2.370 1.00 91.81 72 THR A CA 1
ATOM 581 C C . THR A 1 72 ? 6.068 0.298 -2.238 1.00 91.81 72 THR A C 1
ATOM 583 O O . THR A 1 72 ? 5.347 -0.583 -1.779 1.00 91.81 72 THR A O 1
ATOM 586 N N . ALA A 1 73 ? 5.561 1.434 -2.731 1.00 92.00 73 ALA A N 1
ATOM 587 C CA . ALA A 1 73 ? 4.119 1.693 -2.798 1.00 92.00 73 ALA A CA 1
ATOM 588 C C . ALA A 1 73 ? 3.386 0.623 -3.622 1.00 92.00 73 ALA A C 1
ATOM 590 O O . ALA A 1 73 ? 2.379 0.067 -3.183 1.00 92.00 73 ALA A O 1
ATOM 591 N N . GLY A 1 74 ? 3.925 0.273 -4.794 1.00 93.31 74 GLY A N 1
ATOM 592 C CA . GLY A 1 74 ? 3.360 -0.775 -5.639 1.00 93.31 74 GLY A CA 1
ATOM 593 C C . GLY A 1 74 ? 3.336 -2.133 -4.937 1.00 93.31 74 GLY A C 1
ATOM 594 O O . GLY A 1 74 ? 2.351 -2.861 -5.040 1.00 93.31 74 GLY A O 1
ATOM 595 N N . LEU A 1 75 ? 4.390 -2.468 -4.185 1.00 97.25 75 LEU A N 1
ATOM 596 C CA . LEU A 1 75 ? 4.463 -3.704 -3.403 1.00 97.25 75 LEU A CA 1
ATOM 597 C C . LEU A 1 75 ? 3.426 -3.734 -2.276 1.00 97.25 75 LEU A C 1
ATOM 599 O O . LEU A 1 75 ? 2.836 -4.790 -2.033 1.00 97.25 75 LEU A O 1
ATOM 603 N N . VAL A 1 76 ? 3.149 -2.598 -1.627 1.00 97.44 76 VAL A N 1
ATOM 604 C CA . VAL A 1 76 ? 2.059 -2.479 -0.644 1.00 97.44 76 VAL A CA 1
ATOM 605 C C . VAL A 1 76 ? 0.716 -2.792 -1.298 1.00 97.44 76 VAL A C 1
ATOM 607 O O . VAL A 1 76 ? 0.005 -3.678 -0.823 1.00 97.44 76 VAL A O 1
ATOM 610 N N . PHE A 1 77 ? 0.386 -2.147 -2.419 1.00 96.31 77 PHE A N 1
ATOM 611 C CA . PHE A 1 77 ? -0.893 -2.393 -3.091 1.00 96.31 77 PHE A CA 1
ATOM 612 C C . PHE A 1 77 ? -1.006 -3.811 -3.646 1.00 96.31 77 PHE A C 1
ATOM 614 O O . PHE A 1 77 ? -2.037 -4.455 -3.465 1.00 96.31 77 PHE A O 1
ATOM 621 N N . ALA A 1 78 ? 0.046 -4.328 -4.282 1.00 98.00 78 ALA A N 1
ATOM 622 C CA . ALA A 1 78 ? 0.037 -5.673 -4.840 1.00 98.00 78 ALA A CA 1
ATOM 623 C C . ALA A 1 78 ? -0.116 -6.731 -3.737 1.00 98.00 78 ALA A C 1
ATOM 625 O O . ALA A 1 78 ? -0.969 -7.606 -3.846 1.00 98.00 78 ALA A O 1
ATOM 626 N N . SER A 1 79 ? 0.638 -6.622 -2.637 1.00 98.56 79 SER A N 1
ATOM 627 C CA . SER A 1 79 ? 0.501 -7.544 -1.498 1.00 98.56 79 SER A CA 1
ATOM 628 C C . SER A 1 79 ? -0.865 -7.444 -0.812 1.00 98.56 79 SER A C 1
ATOM 630 O O . SER A 1 79 ? -1.421 -8.474 -0.427 1.00 98.56 79 SER A O 1
ATOM 632 N N . SER A 1 80 ? -1.431 -6.236 -0.718 1.00 98.19 80 SER A N 1
ATOM 633 C CA . SER A 1 80 ? -2.777 -6.020 -0.182 1.00 98.19 80 SER A CA 1
ATOM 634 C C . SER A 1 80 ? -3.837 -6.673 -1.072 1.00 98.19 80 SER A C 1
ATOM 636 O O . SER A 1 80 ? -4.689 -7.404 -0.573 1.00 98.19 80 SER A O 1
ATOM 638 N N . ALA A 1 81 ? -3.735 -6.508 -2.394 1.00 97.38 81 ALA A N 1
ATOM 639 C CA . ALA A 1 81 ? -4.635 -7.130 -3.365 1.00 97.38 81 ALA A CA 1
ATOM 640 C C . ALA A 1 81 ? -4.522 -8.667 -3.399 1.00 97.38 81 ALA A C 1
ATOM 642 O O . ALA A 1 81 ? -5.517 -9.348 -3.635 1.00 97.38 81 ALA A O 1
ATOM 643 N N . ILE A 1 82 ? -3.336 -9.218 -3.119 1.00 97.94 82 ILE A N 1
ATOM 644 C CA . ILE A 1 82 ? -3.111 -10.664 -2.932 1.00 97.94 82 ILE A CA 1
ATOM 645 C C . ILE A 1 82 ? -3.744 -11.169 -1.617 1.00 97.94 82 ILE A C 1
ATOM 647 O O . ILE A 1 82 ? -4.004 -12.363 -1.468 1.00 97.94 82 ILE A O 1
ATOM 651 N N . GLY A 1 83 ? -4.011 -10.279 -0.657 1.00 97.62 83 GLY A N 1
ATOM 652 C CA . GLY A 1 83 ? -4.535 -10.625 0.665 1.00 97.62 83 GLY A CA 1
ATOM 653 C C . GLY A 1 83 ? -3.460 -11.106 1.643 1.00 97.62 83 GLY A C 1
ATOM 654 O O . GLY A 1 83 ? -3.760 -11.861 2.566 1.00 97.62 83 GLY A O 1
ATOM 655 N N . ASN A 1 84 ? -2.198 -10.709 1.444 1.00 98.50 84 ASN A N 1
ATOM 656 C CA . ASN A 1 84 ? -1.100 -11.067 2.340 1.00 98.50 84 ASN A CA 1
ATOM 657 C C . ASN A 1 84 ? -0.767 -9.914 3.295 1.00 98.50 84 ASN A C 1
ATOM 659 O O . ASN A 1 84 ? 0.176 -9.155 3.065 1.00 98.50 84 ASN A O 1
ATOM 663 N N . ASP A 1 85 ? -1.505 -9.835 4.406 1.00 98.62 85 ASP A N 1
ATOM 664 C CA . ASP A 1 85 ? -1.367 -8.752 5.389 1.00 98.62 85 ASP A CA 1
ATOM 665 C C . ASP A 1 85 ? 0.061 -8.627 5.952 1.00 98.62 85 ASP A C 1
ATOM 667 O O . ASP A 1 85 ? 0.536 -7.524 6.215 1.00 98.62 85 ASP A O 1
ATOM 671 N N . SER A 1 86 ? 0.783 -9.743 6.113 1.00 98.44 86 SER A N 1
ATOM 672 C CA . SER A 1 86 ? 2.160 -9.722 6.632 1.00 98.44 86 SER A CA 1
ATOM 673 C C . SER A 1 86 ? 3.130 -9.052 5.655 1.00 98.44 86 SER A C 1
ATOM 675 O O . SER A 1 86 ? 3.957 -8.242 6.075 1.00 98.44 86 SER A O 1
ATOM 677 N N . LEU A 1 87 ? 3.012 -9.346 4.354 1.00 98.38 87 LEU A N 1
ATOM 678 C CA . LEU A 1 87 ? 3.795 -8.659 3.323 1.00 98.38 87 LEU A CA 1
ATOM 679 C C . LEU A 1 87 ? 3.378 -7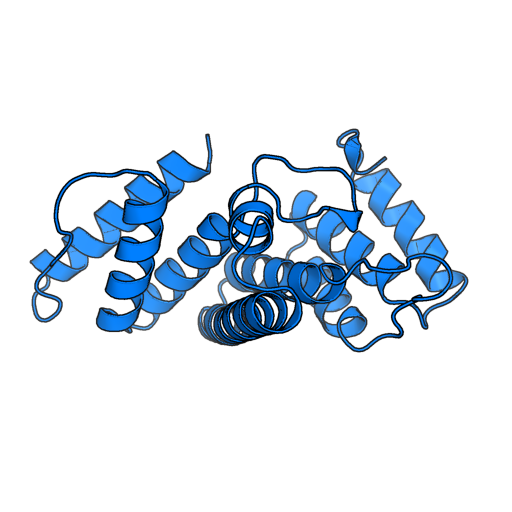.196 3.186 1.00 98.38 87 LEU A C 1
ATOM 681 O O . LEU A 1 87 ? 4.247 -6.336 3.079 1.00 98.38 87 LEU A O 1
ATOM 685 N N . THR A 1 88 ? 2.078 -6.900 3.240 1.00 98.69 88 THR A N 1
ATOM 686 C CA . THR A 1 88 ? 1.581 -5.518 3.185 1.00 98.69 88 THR A CA 1
ATOM 687 C C . THR A 1 88 ? 2.176 -4.674 4.300 1.00 98.69 88 THR A C 1
ATOM 689 O O . THR A 1 88 ? 2.659 -3.575 4.036 1.00 98.69 88 THR A O 1
ATOM 692 N N . ILE A 1 89 ? 2.226 -5.194 5.528 1.00 98.69 89 ILE A N 1
ATOM 693 C CA . ILE A 1 89 ? 2.838 -4.494 6.663 1.00 98.69 89 ILE A CA 1
ATOM 694 C C . ILE A 1 89 ? 4.340 -4.295 6.453 1.00 98.69 89 ILE A C 1
ATOM 696 O O . ILE A 1 89 ? 4.823 -3.180 6.643 1.00 98.69 89 ILE A O 1
ATOM 700 N N . ALA A 1 90 ? 5.070 -5.335 6.039 1.00 98.25 90 ALA A N 1
ATOM 701 C CA . ALA A 1 90 ? 6.515 -5.246 5.826 1.00 98.25 90 ALA A CA 1
ATOM 702 C C . ALA A 1 90 ? 6.876 -4.197 4.759 1.00 98.25 90 ALA A C 1
ATOM 704 O O . ALA A 1 90 ? 7.720 -3.332 4.996 1.00 98.25 90 ALA A O 1
ATOM 705 N N . HIS A 1 91 ? 6.183 -4.216 3.617 1.00 97.94 91 HIS A N 1
ATOM 706 C CA . HIS A 1 91 ? 6.388 -3.231 2.551 1.00 97.94 91 HIS A CA 1
ATOM 707 C C . HIS A 1 91 ? 5.960 -1.826 2.983 1.00 97.94 91 HIS A C 1
ATOM 709 O O . HIS A 1 91 ? 6.616 -0.852 2.633 1.00 97.94 91 HIS A O 1
ATOM 715 N N . SER A 1 92 ? 4.917 -1.693 3.806 1.00 97.00 92 SER A N 1
ATOM 716 C CA . SER A 1 92 ? 4.483 -0.380 4.304 1.00 97.00 92 SER A CA 1
ATOM 717 C C . SER A 1 92 ? 5.501 0.244 5.264 1.00 97.00 92 SER A C 1
ATOM 719 O O . SER A 1 92 ? 5.747 1.447 5.207 1.00 97.00 92 SER A O 1
ATOM 721 N N . GLN A 1 93 ? 6.147 -0.569 6.103 1.00 96.06 93 GLN A N 1
ATOM 722 C CA . GLN A 1 93 ? 7.252 -0.122 6.955 1.00 96.06 93 GLN A CA 1
ATOM 723 C C . GLN A 1 93 ? 8.467 0.313 6.126 1.00 96.06 93 GLN A C 1
ATOM 725 O O . GLN A 1 93 ? 9.090 1.328 6.434 1.00 96.06 93 GLN A O 1
ATOM 730 N N . GLU A 1 94 ? 8.791 -0.419 5.054 1.00 94.25 94 GLU A N 1
ATOM 731 C CA . GLU A 1 94 ? 9.842 -0.009 4.118 1.00 94.25 94 GLU A CA 1
ATOM 732 C C . GLU A 1 94 ? 9.487 1.319 3.423 1.00 94.25 94 GLU A C 1
ATOM 734 O O . GLU A 1 94 ? 10.352 2.187 3.279 1.00 94.25 94 GLU A O 1
ATOM 739 N N . PHE A 1 95 ? 8.222 1.510 3.036 1.00 91.50 95 PHE A N 1
ATOM 740 C CA . PHE A 1 95 ? 7.751 2.743 2.403 1.00 91.50 95 PHE A CA 1
ATOM 741 C C . PHE A 1 95 ? 7.926 3.943 3.342 1.00 91.50 95 PHE A C 1
ATOM 743 O O . PHE A 1 95 ? 8.513 4.949 2.946 1.00 91.50 95 PHE A O 1
ATOM 750 N N . ASP A 1 96 ? 7.481 3.822 4.596 1.00 89.50 96 ASP A N 1
ATOM 751 C CA . ASP A 1 96 ? 7.576 4.885 5.606 1.00 89.50 96 ASP A CA 1
ATOM 752 C C . ASP A 1 96 ? 9.039 5.226 5.949 1.00 89.50 96 ASP A C 1
ATOM 754 O O . ASP A 1 96 ? 9.411 6.401 6.057 1.00 89.50 96 ASP A O 1
ATOM 758 N N . PHE A 1 97 ? 9.909 4.210 6.011 1.00 89.75 97 PHE A N 1
ATOM 759 C CA . PHE A 1 97 ? 11.350 4.406 6.167 1.00 89.75 97 PHE A CA 1
ATOM 760 C C . PHE A 1 97 ? 11.951 5.203 4.999 1.00 89.75 97 PHE A C 1
ATOM 762 O O . PHE A 1 97 ? 12.637 6.203 5.226 1.00 89.75 97 PHE A O 1
ATOM 769 N N . LYS A 1 98 ? 11.669 4.815 3.745 1.00 85.19 98 LYS A N 1
ATOM 770 C CA . LYS A 1 98 ? 12.165 5.535 2.557 1.00 85.19 98 LYS A CA 1
ATOM 771 C C . LYS A 1 98 ? 11.611 6.958 2.482 1.00 85.19 98 LYS A C 1
ATOM 773 O O . LYS A 1 98 ? 12.356 7.878 2.157 1.00 85.19 98 LYS A O 1
ATOM 778 N N . GLN A 1 99 ? 10.336 7.156 2.821 1.00 80.56 99 GLN A N 1
ATOM 779 C CA . GLN A 1 99 ? 9.721 8.482 2.884 1.00 80.56 99 GLN A CA 1
ATOM 780 C C . GLN A 1 99 ? 10.470 9.395 3.865 1.00 80.56 99 GLN A C 1
ATOM 782 O O . GLN A 1 99 ? 10.798 10.534 3.530 1.00 80.56 99 GLN A O 1
ATOM 787 N N . THR A 1 100 ? 10.788 8.873 5.052 1.00 80.62 100 THR A N 1
ATOM 788 C CA . THR A 1 100 ? 11.541 9.596 6.084 1.00 80.62 100 THR A CA 1
ATOM 789 C C . THR A 1 100 ? 12.963 9.923 5.623 1.00 80.62 100 THR A C 1
ATOM 791 O O . THR A 1 100 ? 13.422 11.047 5.813 1.00 80.62 100 THR A O 1
ATOM 794 N N . GLN A 1 101 ? 13.652 8.976 4.978 1.00 81.75 101 GLN A N 1
ATOM 795 C CA . GLN A 1 101 ? 14.997 9.181 4.428 1.00 81.75 101 GLN A CA 1
ATOM 796 C C . GLN A 1 101 ? 15.016 10.342 3.423 1.00 81.75 101 GLN A C 1
ATOM 798 O O . GLN A 1 101 ? 15.808 11.270 3.565 1.00 81.75 101 GLN A O 1
ATOM 803 N N . ILE A 1 102 ? 14.088 10.337 2.461 1.00 75.75 102 ILE A N 1
ATOM 804 C CA . ILE A 1 102 ? 13.989 11.394 1.448 1.00 75.75 102 ILE A CA 1
ATOM 805 C C . ILE A 1 102 ? 13.696 12.755 2.100 1.00 75.75 102 ILE A C 1
ATOM 807 O O . ILE A 1 102 ? 14.277 13.767 1.707 1.00 75.75 102 ILE A O 1
ATOM 811 N N . GLN A 1 103 ? 12.831 12.792 3.121 1.00 74.19 103 GLN A N 1
ATOM 812 C CA . GLN A 1 103 ? 12.539 14.020 3.869 1.00 74.19 103 GLN A CA 1
ATOM 813 C C . GLN A 1 103 ? 13.787 14.571 4.579 1.00 74.19 103 GLN A C 1
ATOM 815 O O . GLN A 1 103 ? 13.994 15.783 4.596 1.00 74.19 103 GLN A O 1
ATOM 820 N N . VAL A 1 104 ? 14.620 13.705 5.161 1.00 76.38 104 VAL A N 1
ATOM 821 C CA . VAL A 1 104 ? 15.874 14.110 5.817 1.00 76.38 104 VAL A CA 1
ATOM 822 C C . VAL A 1 104 ? 16.881 14.640 4.798 1.00 76.38 104 VAL A C 1
ATOM 824 O O . VAL A 1 104 ? 17.467 15.699 5.024 1.00 76.38 104 VAL A O 1
ATOM 827 N N . ASP A 1 105 ? 17.052 13.941 3.675 1.00 74.62 105 ASP A N 1
ATOM 828 C CA . ASP A 1 105 ? 18.075 14.262 2.675 1.00 74.62 105 ASP A CA 1
ATOM 829 C C . ASP A 1 105 ? 17.759 15.553 1.898 1.00 74.62 105 ASP A C 1
ATOM 831 O O . ASP A 1 105 ? 18.668 16.302 1.536 1.00 74.62 105 ASP A O 1
ATOM 835 N N . LEU A 1 106 ? 16.473 15.838 1.659 1.00 70.88 106 LEU A N 1
ATOM 836 C CA . LEU A 1 106 ? 16.017 16.989 0.864 1.00 70.88 106 LEU A CA 1
ATOM 837 C C . LEU A 1 106 ? 15.440 18.141 1.708 1.00 70.88 106 LEU A C 1
ATOM 839 O O . LEU A 1 106 ? 15.187 19.226 1.179 1.00 70.88 106 LEU A O 1
ATOM 843 N N . GLY A 1 107 ? 15.264 17.928 3.015 1.00 64.62 107 GLY A N 1
ATOM 844 C CA . GLY A 1 107 ? 14.686 18.881 3.962 1.00 64.62 107 GLY A CA 1
ATOM 845 C C . GLY A 1 107 ? 13.151 18.876 4.009 1.00 64.62 107 GLY A C 1
ATOM 846 O O . GLY A 1 107 ? 12.465 18.489 3.064 1.00 64.62 107 GLY A O 1
ATOM 847 N N . ASP A 1 108 ? 12.597 19.384 5.117 1.00 56.59 108 ASP A N 1
ATOM 848 C CA . ASP A 1 108 ? 11.152 19.433 5.439 1.00 56.59 108 ASP A CA 1
ATOM 849 C C . ASP A 1 108 ? 10.320 20.412 4.570 1.00 56.59 108 ASP A C 1
ATOM 851 O O . ASP A 1 108 ? 9.226 20.829 4.936 1.00 56.59 108 ASP A O 1
ATOM 855 N N . GLY A 1 109 ? 10.852 20.842 3.423 1.00 58.12 109 GLY A N 1
ATOM 856 C CA . GLY A 1 109 ? 10.183 21.763 2.506 1.00 58.12 109 GLY A CA 1
ATOM 857 C C . GLY A 1 109 ? 9.041 21.105 1.722 1.00 58.12 109 GLY A C 1
ATOM 858 O O . GLY A 1 109 ? 8.339 20.212 2.193 1.00 58.12 109 GLY A O 1
ATOM 859 N N . SER A 1 110 ? 8.865 21.517 0.465 1.00 50.38 110 SER A N 1
ATOM 860 C CA . SER A 1 110 ? 7.805 21.028 -0.428 1.00 50.38 110 SER A CA 1
ATOM 861 C C . SER A 1 110 ? 7.759 19.503 -0.605 1.00 50.38 110 SER A C 1
ATOM 863 O O . SER A 1 110 ? 6.762 19.019 -1.106 1.00 50.38 110 SER A O 1
ATOM 865 N N . TYR A 1 111 ? 8.772 18.732 -0.192 1.00 50.69 111 TYR A N 1
ATOM 866 C CA . TYR A 1 111 ? 8.891 17.298 -0.479 1.00 50.69 111 TYR A CA 1
ATOM 867 C C . TYR A 1 111 ? 7.955 16.391 0.334 1.00 50.69 111 TYR A C 1
ATOM 869 O O . TYR A 1 111 ? 7.356 15.469 -0.225 1.00 50.69 111 TYR A O 1
ATOM 877 N N . ARG A 1 112 ? 7.761 16.688 1.632 1.00 44.25 112 ARG A N 1
ATOM 878 C CA . ARG A 1 112 ? 6.730 16.025 2.457 1.00 44.25 112 ARG A CA 1
ATOM 879 C C . ARG A 1 112 ? 5.347 16.226 1.832 1.00 44.25 112 ARG A C 1
ATOM 881 O O . ARG A 1 112 ? 4.537 15.305 1.800 1.00 44.25 112 ARG A O 1
ATOM 888 N N . TRP A 1 113 ? 5.123 17.420 1.284 1.00 44.75 113 TRP A N 1
ATOM 889 C CA . TRP A 1 113 ? 3.903 17.791 0.576 1.00 44.75 113 TRP A CA 1
ATOM 890 C C . TRP A 1 113 ? 3.821 17.160 -0.824 1.00 44.75 113 TRP A C 1
ATOM 892 O O . TRP A 1 113 ? 2.751 16.713 -1.210 1.00 44.75 113 TRP A O 1
ATOM 902 N N . THR A 1 114 ? 4.928 17.024 -1.562 1.00 47.47 114 THR A N 1
ATOM 903 C CA . THR A 1 114 ? 4.936 16.406 -2.898 1.00 47.47 114 THR A CA 1
ATOM 904 C C . THR A 1 114 ? 4.493 14.946 -2.839 1.00 47.47 114 THR A C 1
ATOM 906 O O . THR A 1 114 ? 3.635 14.575 -3.623 1.00 47.47 114 THR A O 1
ATOM 909 N N . LEU A 1 115 ? 4.978 14.142 -1.881 1.00 50.34 115 LEU A N 1
ATOM 910 C CA . LEU A 1 115 ? 4.522 12.748 -1.711 1.00 50.34 115 LEU A CA 1
ATOM 911 C C . LEU A 1 115 ? 3.097 12.640 -1.136 1.00 50.34 115 LEU A C 1
ATOM 913 O O . LEU A 1 115 ? 2.413 11.647 -1.374 1.00 50.34 115 LEU A O 1
ATOM 917 N N . LYS A 1 116 ? 2.651 13.659 -0.387 1.00 47.88 116 LYS A N 1
ATOM 918 C CA . LYS A 1 116 ? 1.269 13.791 0.103 1.00 47.88 116 LYS A CA 1
ATOM 919 C C . LYS A 1 116 ? 0.274 14.099 -1.021 1.00 47.88 116 LYS A C 1
ATOM 921 O O . LYS A 1 116 ? -0.891 13.767 -0.877 1.00 47.88 116 LYS A O 1
ATOM 926 N N . TYR A 1 117 ? 0.710 14.733 -2.111 1.00 45.91 117 TYR A N 1
ATOM 927 C CA . TYR A 1 117 ? -0.171 15.127 -3.217 1.00 45.91 117 TYR A CA 1
ATOM 928 C C . TYR A 1 117 ? 0.056 14.337 -4.513 1.00 45.91 117 TYR A C 1
ATOM 930 O O . TYR A 1 117 ? -0.824 14.339 -5.369 1.00 45.91 117 TYR A O 1
ATOM 938 N N . VAL A 1 118 ? 1.220 13.699 -4.687 1.00 50.50 118 VAL A N 1
ATOM 939 C CA . VAL A 1 118 ? 1.587 12.913 -5.874 1.00 50.50 118 VAL A CA 1
ATOM 940 C C . VAL A 1 118 ? 2.603 11.826 -5.488 1.00 50.50 118 VAL A C 1
ATOM 942 O O . VAL A 1 118 ? 3.794 12.096 -5.316 1.00 50.50 118 VAL A O 1
ATOM 945 N N . LEU A 1 119 ? 2.164 10.568 -5.419 1.00 51.78 119 LEU A N 1
ATOM 946 C CA . LEU A 1 119 ? 3.044 9.455 -5.791 1.00 51.78 119 LEU A CA 1
ATOM 947 C C . LEU A 1 119 ? 3.065 9.374 -7.332 1.00 51.78 119 LEU A C 1
ATOM 949 O O . LEU A 1 119 ? 2.151 9.872 -7.982 1.00 51.78 119 LEU A O 1
ATOM 953 N N . PHE A 1 120 ? 4.085 8.759 -7.939 1.00 57.62 120 PHE A N 1
ATOM 954 C CA . PHE A 1 120 ? 4.146 8.525 -9.402 1.00 57.62 120 PHE A CA 1
ATOM 955 C C . PHE A 1 120 ? 4.535 9.722 -10.271 1.00 57.62 120 PHE A C 1
ATOM 957 O O . PHE A 1 120 ? 3.981 9.936 -11.352 1.00 57.62 120 PHE A O 1
ATOM 964 N N . THR A 1 121 ? 5.559 10.475 -9.864 1.00 54.88 121 THR A N 1
ATOM 965 C CA . THR A 1 121 ? 6.147 11.492 -10.750 1.00 54.88 121 THR A CA 1
ATOM 966 C C . THR A 1 121 ? 6.889 10.878 -11.943 1.00 54.88 121 THR A C 1
ATOM 968 O O . THR A 1 121 ? 7.038 11.556 -12.954 1.00 54.88 121 THR A O 1
ATOM 971 N N . SER A 1 122 ? 7.349 9.619 -11.859 1.00 52.31 122 SER A N 1
ATOM 972 C CA . SER A 1 122 ? 8.128 8.985 -12.940 1.00 52.31 122 SER A CA 1
ATOM 973 C C . SER A 1 122 ? 7.282 8.561 -14.156 1.00 52.31 122 SER A C 1
ATOM 975 O O . SER A 1 122 ? 7.795 8.518 -15.273 1.00 52.31 122 SER A O 1
ATOM 977 N N . LEU A 1 123 ? 5.983 8.289 -13.956 1.00 51.66 123 LEU A N 1
ATOM 978 C CA . LEU A 1 123 ? 5.044 7.827 -14.992 1.00 51.66 123 LEU A CA 1
ATOM 979 C C . LEU A 1 123 ? 4.037 8.903 -15.442 1.00 51.66 123 LEU A C 1
ATOM 981 O O . LEU A 1 123 ? 3.149 8.609 -16.245 1.00 51.66 123 LEU A O 1
ATOM 985 N N . GLU A 1 124 ? 4.173 10.134 -14.930 1.00 53.75 124 GLU A N 1
ATOM 986 C CA . GLU A 1 124 ? 3.304 11.294 -15.204 1.00 53.75 124 GLU A CA 1
ATOM 987 C C . GLU A 1 124 ? 1.796 11.017 -15.048 1.00 53.75 124 GLU A C 1
ATOM 989 O O . GLU A 1 124 ? 0.977 11.629 -15.740 1.00 53.75 124 GLU A O 1
ATOM 994 N N . TYR A 1 125 ? 1.386 10.063 -14.203 1.00 55.19 125 TYR A N 1
ATOM 995 C CA . TYR A 1 125 ? -0.025 9.684 -14.153 1.00 55.19 125 TYR A CA 1
ATOM 996 C C . TYR A 1 125 ? -0.411 8.819 -12.953 1.00 55.19 125 TYR A C 1
ATOM 998 O O . TYR A 1 125 ? -0.358 7.595 -13.026 1.00 55.19 125 TYR A O 1
ATOM 1006 N N . ASP A 1 126 ? -0.867 9.462 -11.884 1.00 55.00 126 ASP A N 1
ATOM 1007 C CA . ASP A 1 126 ? -2.209 9.266 -11.320 1.00 55.00 126 ASP A CA 1
ATOM 1008 C C . ASP A 1 126 ? -2.371 10.269 -10.169 1.00 55.00 126 ASP A C 1
ATOM 1010 O O . ASP A 1 126 ? -1.773 10.106 -9.112 1.00 55.00 126 ASP A O 1
ATOM 1014 N N . SER A 1 127 ? -3.153 11.336 -10.356 1.00 55.31 127 SER A N 1
ATOM 1015 C CA . SER A 1 127 ? -3.350 12.351 -9.308 1.00 55.31 127 SER A CA 1
ATOM 1016 C C . SER A 1 127 ? -4.230 11.867 -8.148 1.00 55.31 127 SER A C 1
ATOM 1018 O O . SER A 1 127 ? -4.616 12.685 -7.318 1.00 55.31 127 SER A O 1
ATOM 1020 N N . LYS A 1 128 ? -4.647 10.593 -8.153 1.00 67.88 128 LYS A N 1
ATOM 1021 C CA . LYS A 1 128 ? -5.565 10.017 -7.166 1.00 67.88 128 LYS A CA 1
ATOM 1022 C C . LYS A 1 128 ? -4.941 8.967 -6.254 1.00 67.88 128 LYS A C 1
ATOM 1024 O O . LYS A 1 128 ? -5.643 8.515 -5.365 1.00 67.88 128 LYS A O 1
ATOM 1029 N N . ILE A 1 129 ? -3.696 8.541 -6.497 1.00 77.69 129 ILE A N 1
ATOM 1030 C CA . ILE A 1 129 ? -2.998 7.621 -5.589 1.00 77.69 129 ILE A CA 1
ATOM 1031 C C . ILE A 1 129 ? -1.887 8.383 -4.878 1.00 77.69 129 ILE A C 1
ATOM 1033 O O . ILE A 1 129 ? -0.961 8.888 -5.519 1.00 77.69 129 ILE A O 1
ATOM 1037 N N . ASP A 1 130 ? -1.955 8.424 -3.555 1.00 79.88 130 ASP A N 1
ATOM 1038 C CA . ASP A 1 130 ? -0.999 9.135 -2.715 1.00 79.88 130 ASP A CA 1
ATOM 1039 C C . ASP A 1 130 ? -0.525 8.295 -1.512 1.00 79.88 130 ASP A C 1
ATOM 1041 O O . ASP A 1 130 ? -0.811 7.100 -1.370 1.00 79.88 130 ASP A O 1
ATOM 1045 N N . ALA A 1 131 ? 0.293 8.902 -0.648 1.00 83.88 131 ALA A N 1
ATOM 1046 C CA . ALA A 1 131 ? 0.809 8.232 0.544 1.00 83.88 131 ALA A CA 1
ATOM 1047 C C . ALA A 1 131 ? -0.300 7.784 1.520 1.00 83.88 131 ALA A C 1
ATOM 1049 O O . ALA A 1 131 ? -0.079 6.865 2.315 1.00 83.88 131 ALA A O 1
ATOM 1050 N N . GLN A 1 132 ? -1.489 8.385 1.466 1.00 88.75 132 GLN A N 1
ATOM 1051 C CA . GLN A 1 132 ? -2.617 8.041 2.325 1.00 88.75 132 GLN A CA 1
ATOM 1052 C C . GLN A 1 132 ? -3.276 6.740 1.879 1.00 88.75 132 GLN A C 1
ATOM 1054 O O . GLN A 1 132 ? -3.676 5.959 2.741 1.00 88.75 132 GLN A O 1
ATOM 1059 N N . ASP A 1 133 ? -3.296 6.437 0.580 1.00 91.06 133 ASP A N 1
ATOM 1060 C CA . ASP A 1 133 ? -3.723 5.125 0.080 1.00 91.06 133 ASP A CA 1
ATOM 1061 C C . ASP A 1 133 ? -2.809 4.003 0.582 1.00 91.06 133 ASP A C 1
ATOM 1063 O O . ASP A 1 133 ? -3.278 2.948 1.024 1.00 91.06 133 ASP A O 1
ATOM 1067 N N . VAL A 1 134 ? -1.492 4.246 0.588 1.00 92.69 134 VAL A N 1
ATOM 1068 C CA . VAL A 1 134 ? -0.506 3.308 1.151 1.00 92.69 134 VAL A CA 1
ATOM 1069 C C . VAL A 1 134 ? -0.763 3.111 2.649 1.00 92.69 134 VAL A C 1
ATOM 1071 O O . VAL A 1 134 ? -0.828 1.977 3.130 1.00 92.69 134 VAL A O 1
ATOM 1074 N N . ARG A 1 135 ? -0.978 4.203 3.399 1.00 94.50 135 ARG A N 1
ATOM 1075 C CA . ARG A 1 135 ? -1.298 4.144 4.837 1.00 94.50 135 ARG A CA 1
ATOM 1076 C C . ARG A 1 135 ? -2.634 3.461 5.113 1.00 94.50 135 ARG A C 1
ATOM 1078 O O . ARG A 1 135 ? -2.756 2.774 6.129 1.00 94.50 135 ARG A O 1
ATOM 1085 N N . LEU A 1 136 ? -3.627 3.606 4.240 1.00 97.12 136 LEU A N 1
ATOM 1086 C CA . LEU A 1 136 ? -4.906 2.916 4.373 1.00 97.12 136 LEU A CA 1
ATOM 1087 C C . LEU A 1 136 ? -4.720 1.404 4.206 1.00 97.12 136 LEU A C 1
ATOM 1089 O O . LEU A 1 136 ? -5.157 0.650 5.078 1.00 97.12 136 LEU A O 1
ATOM 1093 N N . ALA A 1 137 ? -4.021 0.962 3.155 1.00 97.81 137 ALA A N 1
ATOM 1094 C CA . ALA A 1 137 ? -3.702 -0.452 2.951 1.00 97.81 137 ALA A CA 1
ATOM 1095 C C . ALA A 1 137 ? -2.926 -1.034 4.147 1.00 97.81 137 ALA A C 1
ATOM 1097 O O . ALA A 1 137 ? -3.255 -2.116 4.643 1.00 97.81 137 ALA A O 1
ATOM 1098 N N . TRP A 1 138 ? -1.963 -0.276 4.682 1.00 98.19 138 TRP A N 1
ATOM 1099 C CA . TRP A 1 138 ? -1.241 -0.644 5.900 1.00 98.19 138 TRP A CA 1
ATOM 1100 C C . TRP A 1 138 ? -2.178 -0.795 7.105 1.00 98.19 138 TRP A C 1
ATOM 1102 O O . TRP A 1 138 ? -2.137 -1.806 7.809 1.00 98.19 138 TRP A O 1
ATOM 1112 N N . SER A 1 139 ? -3.060 0.181 7.322 1.00 98.50 139 SER A N 1
ATOM 1113 C CA . SER A 1 139 ? -4.004 0.186 8.444 1.00 98.50 139 SER A CA 1
ATOM 1114 C C . SER A 1 139 ? -4.977 -0.991 8.375 1.00 98.50 139 SER A C 1
ATOM 1116 O O . SER A 1 139 ? -5.274 -1.597 9.405 1.00 98.50 139 SER A O 1
ATOM 1118 N N . MET A 1 140 ? -5.449 -1.346 7.175 1.00 98.56 140 MET A N 1
ATOM 1119 C CA . MET A 1 140 ? -6.300 -2.520 6.956 1.00 98.56 140 MET A CA 1
ATOM 1120 C C . MET A 1 140 ? -5.558 -3.816 7.304 1.00 98.56 140 MET A C 1
ATOM 1122 O O . MET A 1 140 ? -6.087 -4.636 8.055 1.00 98.56 140 MET A O 1
ATOM 1126 N N . ALA A 1 141 ? -4.308 -3.969 6.859 1.00 98.75 141 ALA A N 1
ATOM 1127 C CA . ALA A 1 141 ? -3.494 -5.139 7.189 1.00 98.75 141 ALA A CA 1
ATOM 1128 C C . ALA A 1 141 ? -3.180 -5.241 8.697 1.00 98.75 141 ALA A C 1
ATOM 1130 O O . ALA A 1 141 ? -3.236 -6.320 9.297 1.00 98.75 141 ALA A O 1
ATOM 1131 N N . GLN A 1 142 ? -2.902 -4.113 9.356 1.00 98.75 142 GLN A N 1
ATOM 1132 C CA . GLN A 1 142 ? -2.722 -4.053 10.811 1.00 98.75 142 GLN A CA 1
ATOM 1133 C C . GLN A 1 142 ? -4.000 -4.441 11.557 1.00 98.75 142 GLN A C 1
ATOM 1135 O O . GLN A 1 142 ? -3.942 -5.199 12.525 1.00 98.75 142 GLN A O 1
ATOM 1140 N N . TYR A 1 143 ? -5.163 -3.977 11.093 1.00 98.69 143 TYR A N 1
ATOM 1141 C CA . TYR A 1 143 ? -6.448 -4.370 11.665 1.00 98.69 143 TYR A CA 1
ATOM 1142 C C . TYR A 1 143 ? -6.678 -5.883 11.551 1.00 98.69 143 TYR A C 1
ATOM 1144 O O . TYR A 1 143 ? -6.985 -6.533 12.553 1.00 98.69 143 TYR A O 1
ATOM 1152 N N . ASN A 1 144 ? -6.454 -6.455 10.364 1.00 98.38 144 ASN A N 1
ATOM 1153 C CA . ASN A 1 144 ? -6.607 -7.890 10.105 1.00 98.38 144 ASN A CA 1
ATOM 1154 C C . ASN A 1 144 ? -5.671 -8.748 10.971 1.00 98.38 144 ASN A C 1
ATOM 1156 O O . ASN A 1 144 ? -6.039 -9.838 11.407 1.00 98.38 144 ASN A O 1
ATOM 1160 N N . THR A 1 145 ? -4.484 -8.228 11.290 1.00 98.38 145 THR A N 1
ATOM 1161 C CA . THR A 1 145 ? -3.482 -8.896 12.139 1.00 98.38 145 THR A CA 1
ATOM 1162 C C . THR A 1 145 ? -3.570 -8.516 13.621 1.00 98.38 145 THR A C 1
ATOM 1164 O O . THR A 1 145 ? -2.698 -8.883 14.406 1.00 98.38 145 THR A O 1
ATOM 1167 N N . SER A 1 146 ? -4.640 -7.830 14.042 1.00 98.25 146 SER A N 1
ATOM 1168 C CA . SER A 1 146 ? -4.882 -7.397 15.430 1.00 98.25 146 SER A CA 1
ATOM 1169 C C . SER A 1 146 ? -3.863 -6.404 16.018 1.00 98.25 146 SER A C 1
ATOM 1171 O O . SER A 1 146 ? -3.820 -6.206 17.233 1.00 98.25 146 SER A O 1
ATOM 1173 N N . GLN A 1 147 ? -3.092 -5.719 15.173 1.00 98.50 147 GLN A N 1
ATOM 1174 C CA . GLN A 1 147 ? -2.206 -4.604 15.535 1.00 98.50 147 GLN A CA 1
ATOM 1175 C C . GLN A 1 147 ? -3.015 -3.304 15.668 1.00 98.50 147 GLN A C 1
ATOM 1177 O O . GLN A 1 147 ? -2.882 -2.354 14.896 1.00 98.50 147 GLN A O 1
ATOM 1182 N N . PHE A 1 148 ? -3.966 -3.294 16.609 1.00 98.50 148 PHE A N 1
ATOM 1183 C CA . PHE A 1 148 ? -4.972 -2.232 16.706 1.00 98.50 148 PHE A CA 1
ATOM 1184 C C . PHE A 1 148 ? -4.395 -0.878 17.125 1.00 98.50 148 PHE A C 1
ATOM 1186 O O . PHE A 1 148 ? -4.928 0.149 16.712 1.00 98.50 148 PHE A O 1
ATOM 1193 N N . ALA A 1 149 ? -3.338 -0.857 17.939 1.00 98.25 149 ALA A N 1
ATOM 1194 C CA . ALA A 1 149 ? -2.720 0.392 18.377 1.00 98.25 149 ALA A CA 1
ATOM 1195 C C . ALA A 1 149 ? -2.039 1.104 17.199 1.00 98.25 149 ALA A C 1
ATOM 1197 O O . ALA A 1 149 ? -2.257 2.294 16.970 1.00 98.25 149 ALA A O 1
ATOM 1198 N N . GLU A 1 150 ? -1.283 0.352 16.405 1.00 98.19 150 GLU A N 1
ATOM 1199 C CA . GLU A 1 150 ? -0.589 0.832 15.218 1.00 98.19 150 GLU A CA 1
ATOM 1200 C C . GLU A 1 150 ? -1.585 1.234 14.122 1.00 98.19 150 GLU A C 1
ATOM 1202 O O . GLU A 1 150 ? -1.452 2.306 13.533 1.00 98.19 150 GLU A O 1
ATOM 1207 N N . CYS A 1 151 ? -2.645 0.438 13.931 1.00 98.31 151 CYS A N 1
ATOM 1208 C CA . CYS A 1 151 ? -3.759 0.765 13.039 1.00 98.31 151 CYS A CA 1
ATOM 1209 C C . CYS A 1 151 ? -4.392 2.121 13.397 1.00 98.31 151 CYS A C 1
ATOM 1211 O O . CYS A 1 151 ? -4.557 2.988 12.540 1.00 98.31 151 CYS A O 1
ATOM 1213 N N . VAL A 1 152 ? -4.704 2.345 14.680 1.00 98.44 152 VAL A N 1
ATOM 1214 C CA . VAL A 1 152 ? -5.267 3.618 15.158 1.00 98.44 152 VAL A CA 1
ATOM 1215 C C . VAL A 1 152 ? -4.292 4.776 14.947 1.00 98.44 152 VAL A C 1
ATOM 1217 O O . VAL A 1 152 ? -4.729 5.869 14.582 1.00 98.44 152 VAL A O 1
ATOM 1220 N N . SER A 1 153 ? -2.989 4.552 15.135 1.00 96.81 153 SER A N 1
ATOM 1221 C CA . SER A 1 153 ? -1.981 5.581 14.870 1.00 96.81 153 SER A CA 1
ATOM 1222 C C . SER A 1 153 ? -1.967 5.997 13.399 1.00 96.81 153 SER A C 1
ATOM 1224 O O . SER A 1 153 ? -1.960 7.193 13.114 1.00 96.81 153 SER A O 1
ATOM 1226 N N . ASN A 1 154 ? -2.014 5.043 12.466 1.00 95.75 154 ASN A N 1
ATOM 1227 C CA . ASN A 1 154 ? -2.070 5.353 11.036 1.00 95.75 154 ASN A CA 1
ATOM 1228 C C . ASN A 1 154 ? -3.385 6.047 10.644 1.00 95.75 154 ASN A C 1
ATOM 1230 O O . ASN A 1 154 ? -3.356 7.035 9.914 1.00 95.75 154 ASN A O 1
ATOM 1234 N N . ILE A 1 155 ? -4.530 5.614 11.188 1.00 97.31 155 ILE A N 1
ATOM 1235 C CA . ILE A 1 155 ? -5.829 6.273 10.956 1.00 97.31 155 ILE A CA 1
ATOM 1236 C C . ILE A 1 155 ? -5.794 7.751 11.358 1.00 97.31 155 ILE A C 1
ATOM 1238 O O . ILE A 1 155 ? -6.368 8.588 10.664 1.00 97.31 155 ILE A O 1
ATOM 1242 N N . ARG A 1 156 ? -5.136 8.096 12.471 1.00 95.69 156 ARG A N 1
ATOM 1243 C CA . ARG A 1 156 ? -5.013 9.498 12.905 1.00 95.69 156 ARG A CA 1
ATOM 1244 C C . ARG A 1 156 ? -4.221 10.333 11.916 1.00 95.69 156 ARG A C 1
ATOM 1246 O O . ARG A 1 156 ? -4.686 11.407 11.571 1.00 95.69 156 ARG A O 1
ATOM 1253 N N . ILE A 1 157 ? -3.109 9.804 11.407 1.00 91.81 157 ILE A N 1
ATOM 1254 C CA . ILE A 1 157 ? -2.317 10.476 10.369 1.00 91.81 157 ILE A CA 1
ATOM 1255 C C . ILE A 1 157 ? -3.190 10.738 9.136 1.00 91.81 157 ILE A C 1
ATOM 1257 O O . ILE A 1 157 ? -3.237 11.865 8.651 1.00 91.81 157 ILE A O 1
ATOM 1261 N N . ILE A 1 158 ? -3.955 9.734 8.686 1.00 92.31 158 ILE A N 1
ATOM 1262 C CA . ILE A 1 158 ? -4.862 9.893 7.539 1.00 92.31 158 ILE A CA 1
ATOM 1263 C C . ILE A 1 158 ? -5.898 10.989 7.790 1.00 92.31 158 ILE A C 1
ATOM 1265 O O . ILE A 1 158 ? -6.136 11.833 6.929 1.00 92.31 158 ILE A O 1
ATOM 1269 N N . ARG A 1 159 ? -6.506 10.994 8.977 1.00 93.88 159 ARG A N 1
ATOM 1270 C CA . ARG A 1 159 ? -7.507 11.993 9.360 1.00 93.88 159 ARG A CA 1
ATOM 1271 C C . ARG A 1 159 ? -6.933 13.402 9.444 1.00 93.88 159 ARG A C 1
ATOM 1273 O O . ARG A 1 159 ? -7.587 14.322 8.963 1.00 93.88 159 ARG A O 1
ATOM 1280 N N . ASP A 1 160 ? -5.755 13.554 10.038 1.00 90.38 160 ASP A N 1
ATOM 1281 C CA . ASP A 1 160 ? -5.076 14.842 10.173 1.00 90.38 160 ASP A CA 1
ATOM 1282 C C . ASP A 1 160 ? -4.731 15.409 8.791 1.00 90.38 160 ASP A C 1
ATOM 1284 O O . ASP A 1 160 ? -4.973 16.582 8.525 1.00 90.38 160 ASP A O 1
ATOM 1288 N N . ASP A 1 161 ? -4.249 14.568 7.872 1.00 85.38 161 ASP A N 1
ATOM 1289 C CA . ASP A 1 161 ? -3.930 14.994 6.508 1.00 85.38 161 ASP A CA 1
ATOM 1290 C C . ASP A 1 161 ? -5.154 15.367 5.668 1.00 85.38 161 ASP A C 1
ATOM 1292 O O . ASP A 1 161 ? -5.021 16.194 4.763 1.00 85.38 161 ASP A O 1
ATOM 1296 N N . ALA A 1 162 ? -6.312 14.775 5.972 1.00 87.19 162 ALA A N 1
ATOM 1297 C CA . ALA A 1 162 ? -7.600 15.046 5.339 1.00 87.19 162 ALA A CA 1
ATOM 1298 C C . ALA A 1 162 ? -8.429 16.129 6.068 1.00 87.19 162 ALA A C 1
ATOM 1300 O O . ALA A 1 162 ? -9.624 16.267 5.799 1.00 87.19 162 ALA A O 1
ATOM 1301 N N . ASP A 1 163 ? -7.830 16.862 7.017 1.00 89.62 163 ASP A N 1
ATOM 1302 C CA . ASP A 1 163 ? -8.477 17.903 7.831 1.00 89.62 163 ASP A CA 1
ATOM 1303 C C . ASP A 1 163 ? -9.762 17.426 8.556 1.00 89.62 163 ASP A C 1
ATOM 1305 O O . ASP A 1 163 ? -10.697 18.190 8.833 1.00 89.62 163 ASP A O 1
ATOM 1309 N N . ILE A 1 164 ? -9.836 16.134 8.903 1.00 92.25 164 ILE A N 1
ATOM 1310 C CA . ILE A 1 164 ? -10.990 15.542 9.587 1.00 92.25 164 ILE A CA 1
ATOM 1311 C C . ILE A 1 164 ? -10.909 15.843 11.085 1.00 92.25 164 ILE A C 1
ATOM 1313 O O . ILE A 1 164 ? -10.244 15.151 11.855 1.00 92.25 164 ILE A O 1
ATOM 1317 N N . SER A 1 165 ? -11.679 16.839 11.519 1.00 89.62 165 SER A N 1
ATOM 1318 C CA . SER A 1 165 ? -11.754 17.240 12.929 1.00 89.62 165 SER A CA 1
ATOM 1319 C C . SER A 1 165 ? -12.159 16.114 13.902 1.00 89.62 165 SER A C 1
ATOM 1321 O O . SER A 1 165 ? -12.914 15.187 13.578 1.00 89.62 165 SER A O 1
ATOM 1323 N N . GLY A 1 166 ? -11.693 16.247 15.147 1.00 91.50 166 GLY A N 1
ATOM 1324 C CA . GLY A 1 166 ? -12.032 15.366 16.263 1.00 91.50 166 GLY A CA 1
ATOM 1325 C C . GLY A 1 166 ? -11.013 14.250 16.496 1.00 91.50 166 GLY A C 1
ATOM 1326 O O . GLY A 1 166 ? -10.451 13.679 15.564 1.00 91.50 166 GLY A O 1
ATOM 1327 N N . VAL A 1 167 ? -10.809 13.925 17.772 1.00 91.44 167 VAL A N 1
ATOM 1328 C CA . VAL A 1 167 ? -9.842 12.922 18.224 1.00 91.44 167 VAL A CA 1
ATOM 1329 C C . VAL A 1 167 ? -10.399 11.507 18.018 1.00 91.44 167 VAL A C 1
ATOM 1331 O O . VAL A 1 167 ? -11.486 11.183 18.500 1.00 91.44 167 VAL A O 1
ATOM 1334 N N . PHE A 1 168 ? -9.647 10.647 17.324 1.00 97.06 168 PHE A N 1
ATOM 1335 C CA . PHE A 1 168 ? -10.013 9.247 17.090 1.00 97.06 168 PHE A CA 1
ATOM 1336 C C . PHE A 1 168 ? -9.330 8.302 18.096 1.00 97.06 168 PHE A C 1
ATOM 1338 O O . PHE A 1 168 ? -8.253 7.765 17.839 1.00 97.06 168 PHE A O 1
ATOM 1345 N N . GLU A 1 169 ? -9.965 8.097 19.254 1.00 97.31 169 GLU A N 1
ATOM 1346 C CA . GLU A 1 169 ? -9.464 7.286 20.385 1.00 97.31 169 GLU A CA 1
ATOM 1347 C C . GLU A 1 169 ? -10.452 6.156 20.751 1.00 97.31 169 GLU A C 1
ATOM 1349 O O . GLU A 1 169 ? -11.174 6.245 21.750 1.00 97.31 169 GLU A O 1
ATOM 1354 N N . PRO A 1 170 ? -10.588 5.103 19.924 1.00 97.62 170 PRO A N 1
ATOM 1355 C CA . PRO A 1 170 ? -11.400 3.945 20.284 1.00 97.62 170 PRO A CA 1
ATOM 1356 C C . PRO A 1 170 ? -10.713 3.089 21.364 1.00 97.62 170 PRO A C 1
ATOM 1358 O O . PRO A 1 170 ? -9.506 2.876 21.327 1.00 97.62 170 PRO A O 1
ATOM 1361 N N . ASP A 1 171 ? -11.491 2.518 22.290 1.00 98.06 171 ASP A N 1
ATOM 1362 C CA . ASP A 1 171 ? -10.977 1.550 23.269 1.00 98.06 171 ASP A CA 1
ATOM 1363 C C . ASP A 1 171 ? -10.699 0.190 22.606 1.00 98.06 171 ASP A C 1
ATOM 1365 O O . ASP A 1 171 ? -11.593 -0.653 22.467 1.00 98.06 171 ASP A O 1
ATOM 1369 N N . ILE A 1 172 ? -9.444 -0.021 22.207 1.00 97.94 172 ILE A N 1
ATOM 1370 C CA . ILE A 1 172 ? -8.985 -1.204 21.465 1.00 97.94 172 ILE A CA 1
ATOM 1371 C C . ILE A 1 172 ? -9.156 -2.528 22.232 1.00 97.94 172 ILE A C 1
ATOM 1373 O O . ILE A 1 172 ? -9.207 -3.598 21.616 1.00 97.94 172 ILE A O 1
ATOM 1377 N N . SER A 1 173 ? -9.303 -2.477 23.562 1.00 97.94 173 SER A N 1
ATOM 1378 C CA . SER A 1 173 ? -9.518 -3.670 24.391 1.00 97.94 173 SER A CA 1
ATOM 1379 C C . SER A 1 173 ? -10.929 -4.251 24.219 1.00 97.94 173 SER A C 1
ATOM 1381 O O . SER A 1 173 ? -11.148 -5.455 24.385 1.00 97.94 173 SER A O 1
ATOM 1383 N N . THR A 1 174 ? -11.886 -3.435 23.768 1.00 98.25 174 THR A N 1
ATOM 1384 C CA . THR A 1 174 ? -13.297 -3.816 23.630 1.00 98.25 174 THR A CA 1
ATOM 1385 C C . THR A 1 174 ? -13.680 -4.166 22.193 1.00 98.25 174 THR A C 1
ATOM 1387 O O . THR A 1 174 ? -13.155 -3.622 21.222 1.00 98.25 174 THR A O 1
ATOM 1390 N N . VAL A 1 175 ? -14.681 -5.040 22.037 1.00 97.94 175 VAL A N 1
ATOM 1391 C CA . VAL A 1 175 ? -15.294 -5.325 20.724 1.00 97.94 175 VAL A CA 1
ATOM 1392 C C . VAL A 1 175 ? -15.885 -4.052 20.110 1.00 97.94 175 VAL A C 1
ATOM 1394 O O . VAL A 1 175 ? -15.769 -3.825 18.910 1.00 97.94 175 VAL A O 1
ATOM 1397 N N . GLN A 1 176 ? -16.491 -3.189 20.930 1.00 98.38 176 GLN A N 1
ATOM 1398 C CA . GLN A 1 176 ? -17.094 -1.945 20.453 1.00 98.38 176 GLN A CA 1
ATOM 1399 C C . GLN A 1 176 ? -16.045 -0.971 19.909 1.00 98.38 176 GLN A C 1
ATOM 1401 O O . GLN A 1 176 ? -16.297 -0.338 18.886 1.00 98.38 176 GLN A O 1
ATOM 1406 N N . GLY A 1 177 ? -14.878 -0.854 20.550 1.00 98.44 177 GLY A N 1
ATOM 1407 C CA . GLY A 1 177 ? -13.785 -0.027 20.045 1.00 98.44 177 GLY A CA 1
ATOM 1408 C C . GLY A 1 177 ? -13.192 -0.573 18.750 1.00 98.44 177 GLY A C 1
ATOM 1409 O O . GLY A 1 177 ? -13.041 0.188 17.800 1.00 98.44 177 GLY A O 1
ATOM 1410 N N . ARG A 1 178 ? -12.979 -1.889 18.640 1.00 98.50 178 ARG A N 1
ATOM 1411 C CA . ARG A 1 178 ? -12.536 -2.511 17.376 1.00 98.50 178 ARG A CA 1
ATOM 1412 C C . ARG A 1 178 ? -13.538 -2.311 16.236 1.00 98.50 178 ARG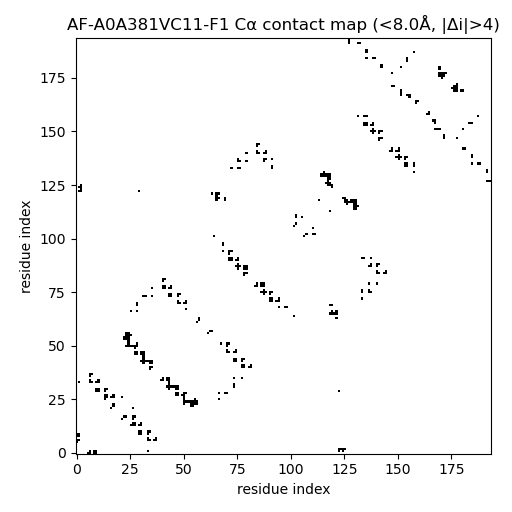 A C 1
ATOM 1414 O O . ARG A 1 178 ? -13.144 -1.953 15.132 1.00 98.50 178 ARG A O 1
ATOM 1421 N N . ASN A 1 179 ? -14.837 -2.390 16.524 1.00 98.50 179 ASN A N 1
ATOM 1422 C CA . ASN A 1 179 ? -15.877 -2.063 15.544 1.00 98.50 179 ASN A CA 1
ATOM 1423 C C . ASN A 1 179 ? -15.861 -0.584 15.116 1.00 98.50 179 ASN A C 1
ATOM 1425 O O . ASN A 1 179 ? -16.263 -0.277 13.997 1.00 98.50 179 ASN A O 1
ATOM 1429 N N . LYS A 1 180 ? -15.423 0.347 15.977 1.00 98.56 180 LYS A N 1
ATOM 1430 C CA . LYS A 1 180 ? -15.213 1.750 15.574 1.00 98.56 180 LYS A CA 1
ATOM 1431 C C . LYS A 1 180 ? -14.025 1.885 14.620 1.00 98.56 180 LYS A C 1
ATOM 1433 O O . LYS A 1 180 ? -14.123 2.673 13.689 1.00 98.56 180 LYS A O 1
ATOM 1438 N N . ILE A 1 181 ? -12.953 1.113 14.826 1.00 98.62 181 ILE A N 1
ATOM 1439 C CA . ILE A 1 181 ? -11.799 1.069 13.912 1.00 98.62 181 ILE A CA 1
ATOM 1440 C C . ILE A 1 181 ? -12.239 0.596 12.526 1.00 98.62 181 ILE A C 1
ATOM 1442 O O . ILE A 1 181 ? -12.026 1.319 11.560 1.00 98.62 181 ILE A O 1
ATOM 1446 N N . ALA A 1 182 ? -12.928 -0.547 12.435 1.00 98.50 182 ALA A N 1
ATOM 1447 C CA . ALA A 1 182 ? -13.417 -1.076 11.158 1.00 98.50 182 ALA A CA 1
ATOM 1448 C C . ALA A 1 182 ? -14.275 -0.060 10.384 1.00 98.50 182 ALA A C 1
ATOM 1450 O O . ALA A 1 182 ? -14.038 0.187 9.207 1.00 98.50 182 ALA A O 1
ATOM 1451 N N . LYS A 1 183 ? -15.221 0.597 11.067 1.00 98.31 183 LYS A N 1
ATOM 1452 C CA . LYS A 1 183 ? -16.079 1.623 10.452 1.00 98.31 183 LYS A CA 1
ATOM 1453 C C . LYS A 1 183 ? -15.307 2.846 9.965 1.00 98.31 183 LYS A C 1
ATOM 1455 O O . LYS A 1 183 ? -15.684 3.441 8.960 1.00 98.31 183 LYS A O 1
ATOM 1460 N N . GLU A 1 184 ? -14.265 3.257 10.686 1.00 98.19 184 GLU A N 1
ATOM 1461 C CA . GLU A 1 184 ? -13.442 4.382 10.245 1.00 98.19 184 GLU A CA 1
ATOM 1462 C C . GLU A 1 184 ? -12.595 3.995 9.028 1.00 98.19 184 GLU A C 1
ATOM 1464 O O . GLU A 1 184 ? -12.504 4.791 8.101 1.00 98.19 184 GLU A O 1
ATOM 1469 N N . LEU A 1 185 ? -12.060 2.769 8.969 1.00 98.25 185 LEU A N 1
ATOM 1470 C CA . LEU A 1 185 ? -11.361 2.259 7.781 1.00 98.25 185 LEU A CA 1
ATOM 1471 C C . LEU A 1 185 ? -12.271 2.247 6.545 1.00 98.25 185 LEU A C 1
ATOM 1473 O O . LEU A 1 185 ? -11.871 2.750 5.500 1.00 98.25 185 LEU A O 1
ATOM 1477 N N . GLU A 1 186 ? -13.508 1.756 6.671 1.00 97.12 186 GLU A N 1
ATOM 1478 C CA . GLU A 1 186 ? -14.504 1.788 5.586 1.00 97.12 186 GLU A CA 1
ATOM 1479 C C . GLU A 1 186 ? -14.783 3.223 5.109 1.00 97.12 186 GLU A C 1
ATOM 1481 O O . GLU A 1 186 ? -14.832 3.501 3.910 1.00 97.12 186 GLU A O 1
ATOM 1486 N N . LYS A 1 187 ? -14.932 4.165 6.047 1.00 96.12 187 LYS A N 1
ATOM 1487 C CA . LYS A 1 187 ? -15.153 5.581 5.733 1.00 96.12 187 LYS A CA 1
ATOM 1488 C C . LYS A 1 187 ? -13.953 6.204 5.015 1.00 96.12 187 LYS A C 1
ATOM 1490 O O . LYS A 1 187 ? -14.149 6.942 4.053 1.00 96.12 187 LYS A O 1
ATOM 1495 N N . LEU A 1 188 ? -12.735 5.937 5.486 1.00 95.50 188 LEU A N 1
ATOM 1496 C CA . LEU A 1 188 ? -11.510 6.443 4.869 1.00 95.50 188 LEU A CA 1
ATOM 1497 C C . LEU A 1 188 ? -11.303 5.850 3.474 1.00 95.50 188 LEU A C 1
ATOM 1499 O O . LEU A 1 188 ? -10.942 6.582 2.561 1.00 95.50 188 LEU A O 1
ATOM 1503 N N . GLN A 1 189 ? -11.620 4.569 3.275 1.00 94.25 189 GLN A N 1
ATOM 1504 C CA . GLN A 1 189 ? -11.580 3.945 1.954 1.00 94.25 189 GLN A CA 1
ATOM 1505 C C . GLN A 1 189 ? -12.507 4.645 0.959 1.00 94.25 189 GLN A C 1
ATOM 1507 O O . GLN A 1 189 ? -12.097 4.937 -0.163 1.00 94.25 189 GLN A O 1
ATOM 1512 N N . LEU A 1 190 ? -13.737 4.961 1.372 1.00 92.75 190 LEU A N 1
ATOM 1513 C CA . LEU A 1 190 ? -14.679 5.707 0.534 1.00 92.75 190 LEU A CA 1
ATOM 1514 C C . LEU A 1 190 ? -14.199 7.132 0.233 1.00 92.75 190 LEU A C 1
ATOM 1516 O O . LEU A 1 190 ? -14.436 7.620 -0.867 1.00 92.75 190 LEU A O 1
ATOM 1520 N N . LEU A 1 191 ? -13.543 7.784 1.196 1.00 90.81 191 LEU A N 1
ATOM 1521 C CA . LEU A 1 191 ? -13.003 9.134 1.037 1.00 90.81 191 LEU A CA 1
ATOM 1522 C C . LEU A 1 191 ? -11.825 9.181 0.056 1.00 90.81 191 LEU A C 1
ATOM 1524 O O . LEU A 1 191 ? -11.754 10.104 -0.742 1.00 90.81 191 LEU A O 1
ATOM 1528 N N . LEU A 1 192 ? -10.908 8.215 0.124 1.00 86.44 192 LEU A N 1
ATOM 1529 C CA . LEU A 1 192 ? -9.709 8.196 -0.723 1.00 86.44 192 LEU A CA 1
ATOM 1530 C C . LEU A 1 192 ? -9.994 7.669 -2.139 1.00 86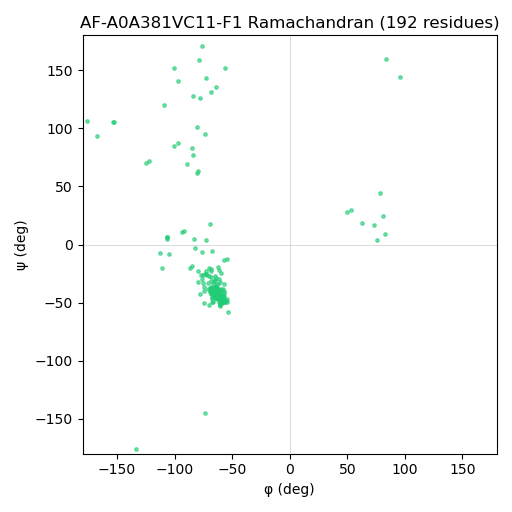.44 192 LEU A C 1
ATOM 1532 O O . LEU A 1 192 ? -9.307 8.017 -3.088 1.00 86.44 192 LEU A O 1
ATOM 1536 N N . SER A 1 193 ? -11.061 6.885 -2.318 1.00 79.44 193 SER A N 1
ATOM 1537 C CA . SER A 1 193 ? -11.439 6.352 -3.637 1.00 79.44 193 SER A CA 1
ATOM 1538 C C . SER A 1 193 ? -12.123 7.373 -4.571 1.00 79.44 193 SER A C 1
ATOM 1540 O O . SER A 1 193 ? -12.436 7.019 -5.713 1.00 79.44 193 SER A O 1
ATOM 1542 N N . SER A 1 194 ? -12.436 8.592 -4.105 1.00 54.66 194 SER A N 1
ATOM 1543 C CA . SER A 1 194 ? -13.207 9.610 -4.851 1.00 54.66 194 SER A CA 1
ATOM 1544 C C . SER A 1 194 ? -12.323 10.538 -5.682 1.00 54.66 194 SER A C 1
ATOM 1546 O O . SER A 1 194 ? -12.512 10.612 -6.926 1.00 54.66 194 SER A O 1
#

Nearest PDB structures (foldseek):
  3sf4-assembly2_B  TM=6.335E-01  e=1.146E-01  Homo sapiens
  8q9t-assembly1_E  TM=5.844E-01  e=7.576E-02  Saccharomyces cerevisiae
  4a1s-assembly1_B  TM=5.883E-01  e=1.443E-01  Drosophila melanogaster
  6w1f-assembly1_B  TM=4.663E-01  e=6.886E+00  Streptococcus thermophilus LMG 18311
  8clk-assembly1_D  TM=3.131E-01  e=5.471E+00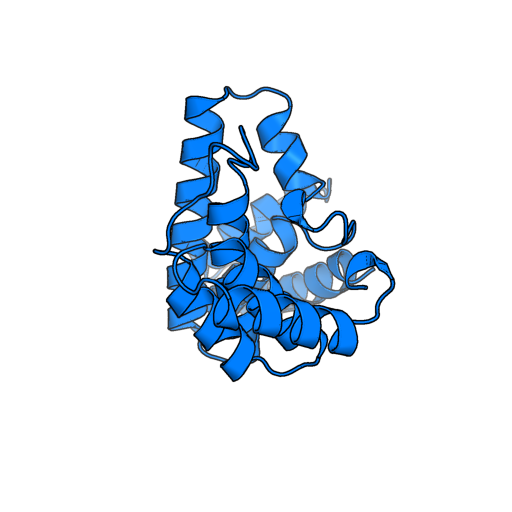  Homo sapiens

Radius of gyration: 17.33 Å; Cα contacts (8 Å, |Δi|>4): 265; chains: 1; bounding box: 40×33×49 Å

Foldseek 3Di:
DVQVVPLVVQLVVLVVVCVVPVQALPSLLSNLVSCVSVLVLVRSLVSLVSRLPGDYPCPVPPPPLQSNLSSLLSQLSSCLSVVNLVSNQVSLVVNVVSLVVCCVVVHVPCSVVCQQQDRPPPPVDDRLDHNLVSLLSNLVSCLVVLVPVVSLVSLVVSCVSVVNDDDLDFPSVDPVSSVSSVVSSVVSVVVSVD

Solvent-accessible surface area (backbone atoms only — not comparable to full-atom values): 10243 Å² total; per-residue (Å²): 79,56,68,71,72,35,33,66,61,28,25,55,52,18,49,54,41,33,76,74,47,74,55,44,22,66,25,24,43,42,32,12,53,22,28,43,78,70,67,38,26,69,61,10,30,51,32,21,66,64,21,68,79,40,43,76,58,55,84,88,46,65,85,61,79,56,56,69,48,46,31,29,47,49,34,23,54,20,26,46,71,69,67,37,38,70,53,12,41,53,29,38,54,53,31,54,50,49,54,50,50,54,33,66,77,72,37,87,54,72,56,62,52,43,40,60,60,38,40,49,76,90,62,73,58,45,87,73,48,30,52,56,58,51,43,4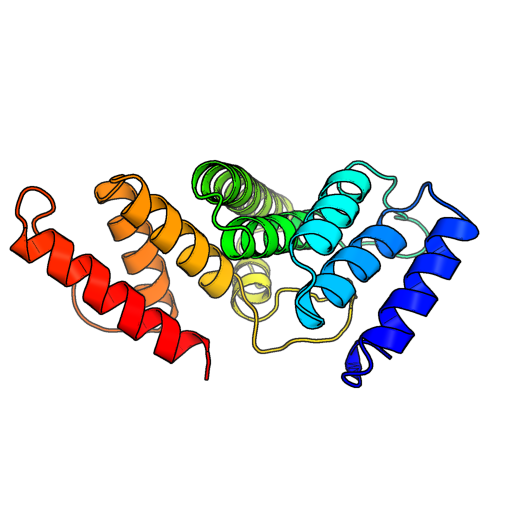7,55,28,25,52,26,26,47,79,70,67,38,48,69,61,19,46,54,44,50,47,53,49,30,60,76,67,70,48,82,77,87,84,79,62,52,70,92,40,72,70,20,45,54,50,50,55,55,48,52,55,51,50,52,60,64,62,73,110

Secondary structure (DSSP, 8-state):
-GGGT-HHHHHHHHHHHHHH-TTBHHHHHHHHHHHHHTT-HHHHHHHHHHHTTSBP-TTTSTT-TTHHHHHHHHHHHHHHHHT-HHHHHHHHHHHHHHHHHHHHHH-SSHHHHHHHH-S-TTTT--TT--HHHHHHHHHHHHHHTT-HHHHHHHHHHHHHHTT--S-----TTSHHHHHHHHHHHHHHHHHHT-

pLDDT: mean 86.64, std 14.95, range [44.25, 98.75]